Protein AF-A0AAD9JXC6-F1 (afdb_monomer_lite)

Secondary structure (DSSP, 8-state):
--TTSHHHHHHHHHHHHHHHIIIIIHHHHHHHHHHHHHHHS---HHHHHHHHHHHHHHHHHHHHHHHHHHHHHHHTTS-TTSS-HHHHHHHHHHHHHHHHHHHHHHHHHHHHHHHHHTTTTTSS-HHHHHHHHHHHHHHHHHHHHHHHHHHHHHHHHHHHHHHHHHHHHHHHHHHHHHHHHHHHHTTS--

Radius of gyration: 25.52 Å; chains: 1; bounding box: 56×27×86 Å

Structure (mmCIF, N/CA/C/O backbone):
data_AF-A0AAD9JXC6-F1
#
_entry.id   AF-A0AAD9JXC6-F1
#
loop_
_atom_site.group_PDB
_atom_site.id
_atom_site.type_symbol
_atom_site.label_atom_id
_atom_site.label_alt_id
_atom_site.label_comp_id
_atom_site.label_asym_id
_atom_site.label_entity_id
_atom_site.label_seq_id
_atom_site.pdbx_PDB_ins_code
_atom_site.Cartn_x
_atom_site.Cartn_y
_atom_site.Cartn_z
_atom_site.occupancy
_atom_site.B_iso_or_equiv
_atom_site.auth_seq_id
_atom_site.auth_comp_id
_atom_site.auth_asym_id
_atom_site.auth_atom_id
_atom_site.pdbx_PDB_model_num
ATOM 1 N N . MET A 1 1 ? -3.405 8.189 36.485 1.00 40.22 1 MET A N 1
ATOM 2 C CA . MET A 1 1 ? -3.913 7.349 35.375 1.00 40.22 1 MET A CA 1
ATOM 3 C C . MET A 1 1 ? -4.142 8.235 34.138 1.00 40.22 1 MET A C 1
ATOM 5 O O . MET A 1 1 ? -5.274 8.578 33.855 1.00 40.22 1 MET A O 1
ATOM 9 N N . ILE A 1 2 ? -3.079 8.707 33.457 1.00 40.47 2 ILE A N 1
ATOM 10 C CA . ILE A 1 2 ? -3.172 9.628 32.282 1.00 40.47 2 ILE A CA 1
ATOM 11 C C . ILE A 1 2 ? -2.172 9.229 31.158 1.00 40.47 2 ILE A C 1
ATOM 13 O O . ILE A 1 2 ? -2.095 9.855 30.113 1.00 40.47 2 ILE A O 1
ATOM 17 N N . LEU A 1 3 ? -1.430 8.122 31.288 1.00 43.03 3 LEU A N 1
ATOM 18 C CA . LEU A 1 3 ? -0.400 7.734 30.303 1.00 43.03 3 LEU A CA 1
ATOM 19 C C . LEU A 1 3 ? -0.931 7.015 29.043 1.00 43.03 3 LEU A C 1
ATOM 21 O O . LEU A 1 3 ? -0.143 6.603 28.202 1.00 43.03 3 LEU A O 1
ATOM 25 N N . HIS A 1 4 ? -2.249 6.865 28.877 1.00 49.38 4 HIS A N 1
ATOM 26 C CA . HIS A 1 4 ? -2.823 6.038 27.803 1.00 49.38 4 HIS A CA 1
ATOM 27 C C . HIS A 1 4 ? -3.238 6.808 26.530 1.00 49.38 4 HIS A C 1
ATOM 29 O O . HIS A 1 4 ? -3.661 6.180 25.562 1.00 49.38 4 HIS A O 1
ATOM 35 N N . GLY A 1 5 ? -3.125 8.144 26.508 1.00 51.06 5 GLY A N 1
ATOM 36 C CA . GLY A 1 5 ? -3.574 8.978 25.379 1.00 51.06 5 GLY A CA 1
ATOM 37 C C . GLY A 1 5 ? -2.490 9.339 24.355 1.00 51.06 5 GLY A C 1
ATOM 38 O O . GLY A 1 5 ? -2.775 9.451 23.165 1.00 51.06 5 GLY A O 1
ATOM 39 N N . SER A 1 6 ? -1.235 9.483 24.782 1.00 54.84 6 SER A N 1
ATOM 40 C CA . SER A 1 6 ? -0.153 10.020 23.940 1.00 54.84 6 SER A CA 1
ATOM 41 C C . SER A 1 6 ? 0.412 9.009 22.937 1.00 54.84 6 SER A C 1
ATOM 43 O O . SER A 1 6 ? 0.902 9.405 21.883 1.00 54.84 6 SER A O 1
ATOM 45 N N . GLY A 1 7 ? 0.304 7.706 23.218 1.00 58.62 7 GLY A N 1
ATOM 46 C CA . GLY A 1 7 ? 0.796 6.664 22.313 1.00 58.62 7 GLY A CA 1
ATOM 47 C C . GLY A 1 7 ? 0.045 6.633 20.980 1.00 58.62 7 GLY A C 1
ATOM 48 O O . GLY A 1 7 ? 0.671 6.582 19.928 1.00 58.62 7 GLY A O 1
ATOM 49 N N . CYS A 1 8 ? -1.287 6.727 21.007 1.00 63.09 8 CYS A N 1
ATOM 50 C CA . CYS A 1 8 ? -2.125 6.553 19.815 1.00 63.09 8 CYS A CA 1
ATOM 51 C C . CYS A 1 8 ? -1.824 7.601 18.723 1.00 63.09 8 CYS A C 1
ATOM 53 O O . CYS A 1 8 ? -1.670 7.253 17.555 1.00 63.09 8 CYS A O 1
ATOM 55 N N . HIS A 1 9 ? -1.625 8.865 19.115 1.00 70.81 9 HIS A N 1
ATOM 56 C CA . HIS A 1 9 ? -1.310 9.961 18.189 1.00 70.81 9 HIS A CA 1
ATOM 57 C C . HIS A 1 9 ? 0.055 9.823 17.500 1.00 70.81 9 HIS A C 1
ATOM 59 O O . HIS A 1 9 ? 0.219 10.256 16.355 1.00 70.81 9 HIS A O 1
ATOM 65 N N . LEU A 1 10 ? 1.041 9.226 18.177 1.00 77.81 10 LEU A N 1
ATOM 66 C CA . LEU A 1 10 ? 2.374 9.037 17.608 1.00 77.81 10 LEU A CA 1
ATOM 67 C C . LEU A 1 10 ? 2.350 7.960 16.513 1.00 77.81 10 LEU A C 1
ATOM 69 O O . LEU A 1 10 ? 2.887 8.176 15.428 1.00 77.81 10 LEU A O 1
ATOM 73 N N . TRP A 1 11 ? 1.664 6.839 16.760 1.00 74.12 11 TRP A N 1
ATOM 74 C CA . TRP A 1 11 ? 1.539 5.740 15.794 1.00 74.12 11 TRP A CA 1
ATOM 75 C C . TRP A 1 11 ? 0.781 6.150 14.534 1.00 74.12 11 TRP A C 1
ATOM 77 O O . TRP A 1 11 ? 1.219 5.836 13.424 1.00 74.12 11 TRP A O 1
ATOM 87 N N . THR A 1 12 ? -0.309 6.907 14.686 1.00 75.50 12 THR A N 1
ATOM 88 C CA . THR A 1 12 ? -1.035 7.446 13.532 1.00 75.50 12 THR A CA 1
ATOM 89 C C . THR A 1 12 ? -0.147 8.388 12.727 1.00 75.50 12 THR A C 1
ATOM 91 O O . THR A 1 12 ? -0.080 8.259 11.510 1.00 75.50 12 THR A O 1
ATOM 94 N N . SER A 1 13 ? 0.595 9.280 13.390 1.00 79.62 13 SER A N 1
ATOM 95 C CA . SER A 1 13 ? 1.479 10.238 12.710 1.00 79.62 13 SER A CA 1
ATOM 96 C C . SER A 1 13 ? 2.574 9.539 11.901 1.00 79.62 13 SER A C 1
ATOM 98 O O . SER A 1 13 ? 2.807 9.898 10.749 1.00 79.62 13 SER A O 1
ATOM 100 N N . ILE A 1 14 ? 3.200 8.501 12.464 1.00 82.00 14 ILE A N 1
ATOM 101 C CA . ILE A 1 14 ? 4.224 7.712 11.766 1.00 82.00 14 ILE A CA 1
ATOM 102 C C . ILE A 1 14 ? 3.625 7.022 10.533 1.00 82.00 14 ILE A C 1
ATOM 104 O O . ILE A 1 14 ? 4.180 7.139 9.442 1.00 82.00 14 ILE A O 1
ATOM 108 N N . SER A 1 15 ? 2.472 6.360 10.674 1.00 81.50 15 SER A N 1
ATOM 109 C CA . SER A 1 15 ? 1.798 5.691 9.550 1.00 81.50 15 SER A CA 1
ATOM 110 C C . SER A 1 15 ? 1.433 6.667 8.422 1.00 81.50 15 SER A C 1
ATOM 112 O O . SER A 1 15 ? 1.649 6.368 7.245 1.00 81.50 15 SER A O 1
ATOM 114 N N . TRP A 1 16 ? 0.968 7.873 8.768 1.00 80.25 16 TRP A N 1
ATOM 115 C CA . TRP A 1 16 ? 0.684 8.935 7.800 1.00 80.25 16 TRP A CA 1
ATOM 116 C C . TRP A 1 16 ? 1.931 9.380 7.036 1.00 80.25 16 TRP A C 1
ATOM 118 O O . TRP A 1 16 ? 1.876 9.509 5.815 1.00 80.25 16 TRP A O 1
ATOM 128 N N . ILE A 1 17 ? 3.065 9.562 7.719 1.00 83.44 17 ILE A N 1
ATOM 129 C CA . ILE A 1 17 ? 4.330 9.948 7.073 1.00 83.44 17 ILE A CA 1
ATOM 130 C C . ILE A 1 17 ? 4.759 8.890 6.048 1.00 83.44 17 ILE A C 1
ATOM 132 O O . ILE A 1 17 ? 5.068 9.233 4.905 1.00 83.44 17 ILE A O 1
ATOM 136 N N . PHE A 1 18 ? 4.717 7.605 6.416 1.00 82.44 18 PHE A N 1
ATOM 137 C CA . PHE A 1 18 ? 5.035 6.512 5.491 1.00 82.44 18 PHE A CA 1
ATOM 138 C C . PHE A 1 18 ? 4.063 6.450 4.309 1.00 82.44 18 PHE A C 1
ATOM 140 O O . PHE A 1 18 ? 4.491 6.234 3.172 1.00 82.44 18 PHE A O 1
ATOM 147 N N . SER A 1 19 ? 2.770 6.681 4.545 1.00 80.56 19 SER A N 1
ATOM 148 C CA . SER A 1 19 ? 1.769 6.713 3.477 1.00 80.56 19 SER A CA 1
ATOM 149 C C . SER A 1 19 ? 1.984 7.880 2.511 1.00 80.56 19 SER A C 1
ATOM 151 O O . SER A 1 19 ? 1.841 7.692 1.305 1.00 80.56 19 SER A O 1
ATOM 153 N N . VAL A 1 20 ? 2.343 9.069 3.007 1.00 82.50 20 VAL A N 1
ATOM 154 C CA . VAL A 1 20 ? 2.652 10.238 2.165 1.00 82.50 20 VAL A CA 1
ATOM 155 C C . VAL A 1 20 ? 3.893 9.967 1.322 1.00 82.50 20 VAL A C 1
ATOM 157 O O . VAL A 1 20 ? 3.873 10.193 0.111 1.00 82.50 20 VAL A O 1
ATOM 160 N N . PHE A 1 21 ? 4.953 9.439 1.934 1.00 82.94 21 PHE A N 1
ATOM 161 C CA . PHE A 1 21 ? 6.209 9.164 1.240 1.00 82.94 21 PHE A CA 1
ATOM 162 C C . PHE A 1 21 ? 6.029 8.137 0.109 1.00 82.94 21 PHE A C 1
ATOM 164 O O . PHE A 1 21 ? 6.444 8.386 -1.024 1.00 82.94 21 PHE A O 1
ATOM 171 N N . ASN A 1 22 ? 5.332 7.030 0.389 1.00 80.75 22 ASN A N 1
ATOM 172 C CA . ASN A 1 22 ? 4.999 6.008 -0.609 1.00 80.75 22 ASN A CA 1
ATOM 173 C C . ASN A 1 22 ? 4.013 6.498 -1.675 1.00 80.75 22 ASN A C 1
ATOM 175 O O . ASN A 1 22 ? 4.122 6.118 -2.837 1.00 80.75 22 ASN A O 1
ATOM 179 N N . GLY A 1 23 ? 3.035 7.316 -1.286 1.00 79.88 23 GLY A N 1
ATOM 180 C CA . GLY A 1 23 ? 1.956 7.759 -2.168 1.00 79.88 23 GLY A CA 1
ATOM 181 C C . GLY A 1 23 ? 2.342 8.882 -3.128 1.00 79.88 23 GLY A C 1
ATOM 182 O O . GLY A 1 23 ? 1.640 9.096 -4.113 1.00 79.88 23 GLY A O 1
ATOM 183 N N . THR A 1 24 ? 3.439 9.602 -2.863 1.00 82.69 24 THR A N 1
ATOM 184 C CA . THR A 1 24 ? 3.792 10.816 -3.618 1.00 82.69 24 THR A CA 1
ATOM 185 C C . THR A 1 24 ? 5.234 10.820 -4.112 1.00 82.69 24 THR A C 1
ATOM 187 O O . THR A 1 24 ? 5.466 10.876 -5.316 1.00 82.69 24 THR A O 1
ATOM 190 N N . LEU A 1 25 ? 6.220 10.716 -3.221 1.00 85.00 25 LEU A N 1
ATOM 191 C CA . LEU A 1 25 ? 7.609 11.017 -3.564 1.00 85.00 25 LEU A CA 1
ATOM 192 C C . LEU A 1 25 ? 8.200 9.983 -4.530 1.00 85.00 25 LEU A C 1
ATOM 194 O O . LEU A 1 25 ? 8.736 10.346 -5.575 1.00 85.00 25 LEU A O 1
ATOM 198 N N . ILE A 1 26 ? 8.021 8.697 -4.226 1.00 84.56 26 ILE A N 1
ATOM 199 C CA . ILE A 1 26 ? 8.443 7.581 -5.085 1.00 84.56 26 ILE A CA 1
ATOM 200 C C . ILE A 1 26 ? 7.706 7.572 -6.434 1.00 84.56 26 ILE A C 1
ATOM 202 O O . ILE A 1 26 ? 8.383 7.516 -7.463 1.00 84.56 26 ILE A O 1
ATOM 206 N N . PRO A 1 27 ? 6.361 7.652 -6.490 1.00 84.19 27 PRO A N 1
ATOM 207 C CA . PRO A 1 27 ? 5.648 7.589 -7.761 1.00 84.19 27 PRO A CA 1
ATOM 208 C C . PRO A 1 27 ? 5.899 8.807 -8.656 1.00 84.19 27 PRO A C 1
ATOM 210 O O . PRO A 1 27 ? 5.957 8.642 -9.876 1.00 84.19 27 PRO A O 1
ATOM 213 N N . ILE A 1 28 ? 6.109 10.002 -8.088 1.00 86.19 28 ILE A N 1
ATOM 214 C CA . ILE A 1 28 ? 6.527 11.184 -8.859 1.00 86.19 28 ILE A CA 1
ATOM 215 C C . ILE A 1 28 ? 7.917 10.953 -9.449 1.00 86.19 28 ILE A C 1
ATOM 217 O O . ILE A 1 28 ? 8.114 11.185 -10.642 1.00 86.19 28 ILE A O 1
ATOM 221 N N . LEU A 1 29 ? 8.864 10.442 -8.653 1.00 86.06 29 LEU A N 1
ATOM 222 C CA . LEU A 1 29 ? 10.210 10.136 -9.137 1.00 86.06 29 LEU A CA 1
ATOM 223 C C . LEU A 1 29 ? 10.155 9.111 -10.280 1.00 86.06 29 LEU A C 1
ATOM 225 O O . LEU A 1 29 ? 10.707 9.349 -11.351 1.00 86.06 29 LEU A O 1
ATOM 229 N N . ALA A 1 30 ? 9.422 8.013 -10.084 1.00 83.81 30 ALA A N 1
ATOM 230 C CA . ALA A 1 30 ? 9.214 6.968 -11.084 1.00 83.81 30 ALA A CA 1
ATOM 231 C C . ALA A 1 30 ? 8.578 7.511 -12.377 1.00 83.81 30 ALA A C 1
ATOM 233 O O . ALA A 1 30 ? 8.993 7.136 -13.475 1.00 83.81 30 ALA A O 1
ATOM 234 N N . MET A 1 31 ? 7.618 8.432 -12.260 1.00 85.12 31 MET A N 1
ATOM 235 C CA . MET A 1 31 ? 6.953 9.061 -13.402 1.00 85.12 31 MET A CA 1
ATOM 236 C C . MET A 1 31 ? 7.897 9.992 -14.173 1.00 85.12 31 MET A C 1
ATOM 238 O O . MET A 1 31 ? 7.986 9.886 -15.396 1.00 85.12 31 MET A O 1
ATOM 242 N N . VAL A 1 32 ? 8.635 10.867 -13.481 1.00 85.19 32 VAL A N 1
ATOM 243 C CA . VAL A 1 32 ? 9.613 11.777 -14.106 1.00 85.19 32 VAL A CA 1
ATOM 244 C C . VAL A 1 32 ? 10.695 10.981 -14.828 1.00 85.19 32 VAL A C 1
ATOM 246 O O . VAL A 1 32 ? 11.040 11.294 -15.966 1.00 85.19 32 VAL A O 1
ATOM 249 N N . LEU A 1 33 ? 11.184 9.908 -14.209 1.00 80.50 33 LEU A N 1
ATOM 250 C CA . LEU A 1 33 ? 12.180 9.030 -14.816 1.00 80.50 33 LEU A CA 1
ATOM 251 C C . LEU A 1 33 ? 11.645 8.337 -16.069 1.00 80.50 33 LEU A C 1
ATOM 253 O O . LEU A 1 33 ? 12.364 8.279 -17.067 1.00 80.50 33 LEU A O 1
ATOM 257 N N . GLY A 1 34 ? 10.392 7.876 -16.034 1.00 76.06 34 GLY A N 1
ATOM 258 C CA . GLY A 1 34 ? 9.710 7.296 -17.189 1.00 76.06 34 GLY A CA 1
ATOM 259 C C . GLY A 1 34 ? 9.537 8.283 -18.348 1.00 76.06 34 GLY A C 1
ATOM 260 O O . GLY A 1 34 ? 9.730 7.894 -19.496 1.00 76.06 34 GLY A O 1
ATOM 261 N N . VAL A 1 35 ? 9.228 9.555 -18.062 1.00 81.38 35 VAL A N 1
ATOM 262 C CA . VAL A 1 35 ? 9.088 10.614 -19.081 1.00 81.38 35 VAL A CA 1
ATOM 263 C C . VAL A 1 35 ? 10.446 10.989 -19.675 1.00 81.38 35 VAL A C 1
ATOM 265 O O . VAL A 1 35 ? 10.617 10.940 -20.888 1.00 81.38 35 VAL A O 1
ATOM 268 N N . VAL A 1 36 ? 11.422 11.341 -18.832 1.00 82.75 36 VAL A N 1
ATOM 269 C CA . VAL A 1 36 ? 12.725 11.877 -19.270 1.00 82.75 36 VAL A CA 1
ATOM 270 C C . VAL A 1 36 ? 13.502 10.863 -20.111 1.00 82.75 36 VAL A C 1
ATOM 272 O O . VAL A 1 36 ? 14.157 11.227 -21.090 1.00 82.75 36 VAL A O 1
ATOM 275 N N . HIS A 1 37 ? 13.418 9.579 -19.757 1.00 73.69 37 HIS A N 1
ATOM 276 C CA . HIS A 1 37 ? 14.135 8.534 -20.483 1.00 73.69 37 HIS A CA 1
ATOM 277 C C . HIS A 1 37 ? 13.392 8.033 -21.722 1.00 73.69 37 HIS A C 1
ATOM 279 O O . HIS A 1 37 ? 14.015 7.350 -22.526 1.00 73.69 37 HIS A O 1
ATOM 285 N N . ARG A 1 38 ? 12.115 8.394 -21.925 1.00 71.12 38 ARG A N 1
ATOM 286 C CA . ARG A 1 38 ? 11.322 7.932 -23.076 1.00 71.12 38 ARG A CA 1
ATOM 287 C C . ARG A 1 38 ? 11.940 8.334 -24.415 1.00 71.12 38 ARG A C 1
ATOM 289 O O . ARG A 1 38 ? 12.016 7.503 -25.314 1.00 71.12 38 ARG A O 1
ATOM 296 N N . ASP A 1 39 ? 12.382 9.584 -24.521 1.00 73.25 39 ASP A N 1
ATOM 297 C CA . ASP A 1 39 ? 12.851 10.159 -25.788 1.00 73.25 39 ASP A CA 1
ATOM 298 C C . ASP A 1 39 ? 14.370 10.027 -25.961 1.00 73.25 39 ASP A C 1
ATOM 300 O O . ASP A 1 39 ? 14.872 9.896 -27.075 1.00 73.25 39 ASP A O 1
ATOM 304 N N . SER A 1 40 ? 15.113 10.021 -24.850 1.00 71.06 40 SER A N 1
ATOM 305 C CA . SER A 1 40 ? 16.583 9.992 -24.862 1.00 71.06 40 SER A CA 1
ATOM 306 C C . SER A 1 40 ? 17.153 8.588 -25.076 1.00 71.06 40 SER A C 1
ATOM 308 O O . SER A 1 40 ? 18.317 8.433 -25.443 1.00 71.06 40 SER A O 1
ATOM 310 N N . CYS A 1 41 ? 16.361 7.553 -24.793 1.00 71.31 41 CYS A N 1
ATOM 311 C CA . CYS A 1 41 ? 16.796 6.167 -24.841 1.00 71.31 41 CYS A CA 1
ATOM 312 C C . CYS A 1 41 ? 15.555 5.293 -25.041 1.00 71.31 41 CYS A C 1
ATOM 314 O O . CYS A 1 41 ? 14.835 5.077 -24.068 1.00 71.31 41 CYS A O 1
ATOM 316 N N . PRO A 1 42 ? 15.255 4.835 -26.273 1.00 64.94 42 PRO A N 1
ATOM 317 C CA . PRO A 1 42 ? 14.038 4.085 -26.567 1.00 64.94 42 PRO A CA 1
ATOM 318 C C . PRO A 1 42 ? 14.100 2.736 -25.854 1.00 64.94 42 PRO A C 1
ATOM 320 O O . PRO A 1 42 ? 14.606 1.739 -26.363 1.00 64.94 42 PRO A O 1
ATOM 323 N N . LEU A 1 43 ? 13.649 2.758 -24.609 1.00 63.47 43 LEU A N 1
ATOM 324 C CA . LEU A 1 43 ? 13.620 1.623 -23.724 1.00 63.47 43 LEU A CA 1
ATOM 325 C C . LEU A 1 43 ? 12.428 0.746 -24.078 1.00 63.47 43 LEU A C 1
ATOM 327 O O . LEU A 1 43 ? 11.497 1.157 -24.776 1.00 63.47 43 LEU A O 1
ATOM 331 N N . GLU A 1 44 ? 12.425 -0.461 -23.534 1.00 72.06 44 GLU A N 1
ATOM 332 C CA . GLU A 1 44 ? 11.315 -1.364 -23.746 1.00 72.06 44 GLU A CA 1
ATOM 333 C C . GLU A 1 44 ? 10.019 -0.766 -23.169 1.00 72.06 44 GLU A C 1
ATOM 335 O O . GLU A 1 44 ? 9.937 -0.510 -21.960 1.00 72.06 44 GLU A O 1
ATOM 340 N N . PRO A 1 45 ? 8.980 -0.546 -23.999 1.00 79.19 45 PRO A N 1
ATOM 341 C CA . PRO A 1 45 ? 7.794 0.224 -23.617 1.00 79.19 45 PRO A CA 1
ATOM 342 C C . PRO A 1 45 ? 7.034 -0.385 -22.432 1.00 79.19 45 PRO A C 1
ATOM 344 O O . PRO A 1 45 ? 6.275 0.306 -21.755 1.00 79.19 45 PRO A O 1
ATOM 347 N N . ARG A 1 46 ? 7.265 -1.672 -22.146 1.00 81.88 46 ARG A N 1
ATOM 348 C CA . ARG A 1 46 ? 6.675 -2.403 -21.020 1.00 81.88 46 ARG A CA 1
ATOM 349 C C . ARG A 1 46 ? 7.142 -1.877 -19.663 1.00 81.88 46 ARG A C 1
ATOM 351 O O . ARG A 1 46 ? 6.321 -1.766 -18.758 1.00 81.88 46 ARG A O 1
ATOM 358 N N . ILE A 1 47 ? 8.421 -1.518 -19.519 1.00 80.94 47 ILE A N 1
ATOM 359 C CA . ILE A 1 47 ? 8.956 -1.027 -18.237 1.00 80.94 47 ILE A CA 1
ATOM 360 C C . ILE A 1 47 ? 8.421 0.379 -17.958 1.00 80.94 47 ILE A C 1
ATOM 362 O O . ILE A 1 47 ? 7.962 0.669 -16.855 1.00 80.94 47 ILE A O 1
ATOM 366 N N . THR A 1 48 ? 8.391 1.233 -18.980 1.00 83.38 48 THR A N 1
ATOM 367 C CA . THR A 1 48 ? 7.795 2.567 -18.874 1.00 83.38 48 THR A CA 1
ATOM 368 C C . THR A 1 48 ? 6.305 2.483 -18.532 1.00 83.38 48 THR A C 1
ATOM 370 O O . THR A 1 48 ? 5.853 3.173 -17.619 1.00 83.38 48 THR A O 1
ATOM 373 N N . LEU A 1 49 ? 5.545 1.595 -19.187 1.00 86.62 49 LEU A N 1
ATOM 374 C CA . LEU A 1 49 ? 4.132 1.357 -18.866 1.00 86.62 49 LEU A CA 1
ATOM 375 C C . LEU A 1 49 ? 3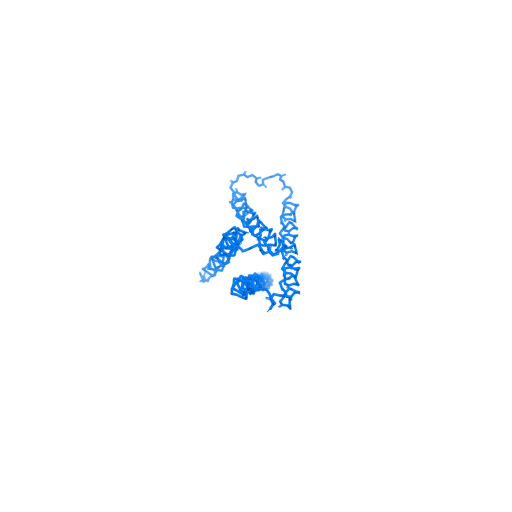.949 0.893 -17.414 1.00 86.62 49 LEU A C 1
ATOM 377 O O . LEU A 1 49 ? 3.057 1.382 -16.721 1.00 86.62 49 LEU A O 1
ATOM 381 N N . TYR A 1 50 ? 4.812 -0.010 -16.943 1.00 86.56 50 TYR A N 1
ATOM 382 C CA . TYR A 1 50 ? 4.798 -0.466 -15.559 1.00 86.56 50 TYR A CA 1
ATOM 383 C C . TYR A 1 50 ? 4.976 0.693 -14.573 1.00 86.56 50 TYR A C 1
ATOM 385 O O . TYR A 1 50 ? 4.183 0.815 -13.638 1.00 86.56 50 TYR A O 1
ATOM 393 N N . LEU A 1 51 ? 5.962 1.569 -14.789 1.00 84.44 51 LEU A N 1
ATOM 394 C CA . LEU A 1 51 ? 6.204 2.724 -13.918 1.00 84.44 51 LEU A CA 1
ATOM 395 C C . LEU A 1 51 ? 4.994 3.668 -13.884 1.00 84.44 51 LEU A C 1
ATOM 397 O O . LEU A 1 51 ? 4.569 4.057 -12.800 1.00 84.44 51 LEU A O 1
ATOM 401 N N . TYR A 1 52 ? 4.378 3.962 -15.035 1.00 87.06 52 TYR A N 1
ATOM 402 C CA . TYR A 1 52 ? 3.175 4.801 -15.091 1.00 87.06 52 TYR A CA 1
ATOM 403 C C . TYR A 1 52 ? 2.001 4.211 -14.311 1.00 87.06 52 TYR A C 1
ATOM 405 O O . TYR A 1 52 ? 1.433 4.890 -13.457 1.00 87.06 52 TYR A O 1
ATOM 413 N N . VAL A 1 53 ? 1.646 2.952 -14.580 1.00 89.25 53 VAL A N 1
ATOM 414 C CA . VAL A 1 53 ? 0.497 2.306 -13.928 1.00 89.25 53 VAL A CA 1
ATOM 415 C C . 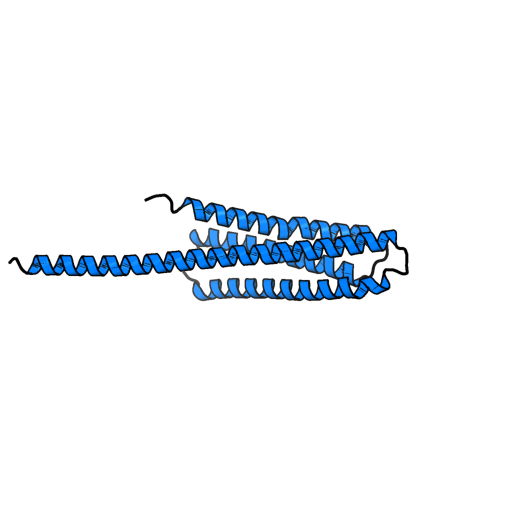VAL A 1 53 ? 0.737 2.172 -12.425 1.00 89.25 53 VAL A C 1
ATOM 417 O O . VAL A 1 53 ? -0.158 2.474 -11.638 1.00 89.25 53 VAL A O 1
ATOM 420 N N . THR A 1 54 ? 1.956 1.802 -12.015 1.00 86.19 54 THR A N 1
ATOM 421 C CA . THR A 1 54 ? 2.328 1.730 -10.593 1.00 86.19 54 THR A CA 1
ATOM 422 C C . THR A 1 54 ? 2.153 3.087 -9.921 1.00 86.19 54 THR A C 1
ATOM 424 O O . THR A 1 54 ? 1.530 3.170 -8.861 1.00 86.19 54 THR A O 1
ATOM 427 N N . SER A 1 55 ? 2.645 4.161 -10.548 1.00 86.88 55 SER A N 1
ATOM 428 C CA . SER A 1 55 ? 2.520 5.514 -10.010 1.00 86.88 55 SER A CA 1
ATOM 429 C C . SER A 1 55 ? 1.064 5.956 -9.895 1.00 86.88 55 SER A C 1
ATOM 431 O O . SER A 1 55 ? 0.665 6.469 -8.849 1.00 86.88 55 SER A O 1
ATOM 433 N N . SER A 1 56 ? 0.246 5.710 -10.920 1.00 89.31 56 SER A N 1
ATOM 434 C CA . SER A 1 56 ? -1.182 6.039 -10.893 1.00 89.31 56 SER A CA 1
ATOM 435 C C . SER A 1 56 ? -1.936 5.277 -9.804 1.00 89.31 56 SER A C 1
ATOM 437 O O . SER A 1 56 ? -2.743 5.878 -9.096 1.00 89.31 56 SER A O 1
ATOM 439 N N . LEU A 1 57 ? -1.653 3.983 -9.625 1.00 88.50 57 LEU A N 1
ATOM 440 C CA . LEU A 1 57 ? -2.262 3.176 -8.565 1.00 88.50 57 LEU A CA 1
ATOM 441 C C . LEU A 1 57 ? -1.869 3.684 -7.172 1.00 88.50 57 LEU A C 1
ATOM 443 O O . LEU A 1 57 ? -2.741 3.825 -6.315 1.00 88.50 57 LEU A O 1
ATOM 447 N N . CYS A 1 58 ? -0.592 4.014 -6.953 1.00 86.19 58 CYS A N 1
ATOM 448 C CA . CYS A 1 58 ? -0.116 4.533 -5.666 1.00 86.19 58 CYS A CA 1
ATOM 449 C C . CYS A 1 58 ? -0.751 5.889 -5.324 1.00 86.19 58 CYS A C 1
ATOM 451 O O . CYS A 1 58 ? -1.229 6.078 -4.204 1.00 86.19 58 CYS A O 1
ATOM 453 N N . ILE A 1 59 ? -0.820 6.808 -6.294 1.00 88.06 59 ILE A N 1
ATOM 454 C CA . ILE A 1 59 ? -1.455 8.123 -6.117 1.00 88.06 59 ILE A CA 1
ATOM 455 C C . ILE A 1 59 ? -2.961 7.964 -5.873 1.00 88.06 59 ILE A C 1
ATOM 457 O O . ILE A 1 59 ? -3.511 8.601 -4.976 1.00 88.06 59 ILE A O 1
ATOM 461 N N . GLY A 1 60 ? -3.632 7.089 -6.628 1.00 87.56 60 GLY A N 1
ATOM 462 C CA . GLY A 1 60 ? -5.055 6.802 -6.444 1.00 87.56 60 GLY A CA 1
ATOM 463 C C . GLY A 1 60 ? -5.360 6.253 -5.050 1.00 87.56 60 GLY A C 1
ATOM 464 O O . GLY A 1 60 ? -6.279 6.735 -4.388 1.00 87.56 60 GLY A O 1
ATOM 465 N N . CYS A 1 61 ? -4.540 5.316 -4.565 1.00 85.38 61 CYS A N 1
ATOM 466 C CA . CYS A 1 61 ? -4.652 4.796 -3.202 1.00 85.38 61 CYS A CA 1
ATOM 467 C C . CYS A 1 61 ? -4.428 5.893 -2.160 1.00 85.38 61 CYS A C 1
ATOM 469 O O . CYS A 1 61 ? -5.180 5.980 -1.197 1.00 85.38 61 CYS A O 1
ATOM 471 N N . PHE A 1 62 ? -3.445 6.770 -2.367 1.00 85.94 62 PHE A N 1
ATOM 472 C CA . PHE A 1 62 ? -3.184 7.886 -1.460 1.00 85.94 62 PHE A CA 1
ATOM 473 C C . PHE A 1 62 ? -4.369 8.860 -1.369 1.00 85.94 62 PHE A C 1
ATOM 475 O O . PHE A 1 62 ? -4.801 9.211 -0.269 1.00 85.94 62 PHE A O 1
ATOM 482 N N . ILE A 1 63 ? -4.944 9.246 -2.512 1.00 87.12 63 ILE A N 1
ATOM 483 C CA . ILE A 1 63 ? -6.135 10.106 -2.564 1.00 87.12 63 ILE A CA 1
ATOM 484 C C . ILE A 1 63 ? -7.319 9.418 -1.878 1.00 87.12 63 ILE A C 1
ATOM 486 O O . ILE A 1 63 ? -8.037 10.060 -1.107 1.00 87.12 63 ILE A O 1
ATOM 490 N N . TYR A 1 64 ? -7.516 8.120 -2.115 1.00 87.00 64 TYR A N 1
ATOM 491 C CA . TYR A 1 64 ? -8.564 7.343 -1.455 1.00 87.00 64 TYR A CA 1
ATOM 492 C C . TYR A 1 64 ? -8.375 7.295 0.069 1.00 87.00 64 TYR A C 1
ATOM 494 O O . TYR A 1 64 ? -9.330 7.543 0.807 1.00 87.00 64 TYR A O 1
ATOM 502 N N . SER A 1 65 ? -7.156 7.061 0.557 1.00 82.88 65 SER A N 1
ATOM 503 C CA . SER A 1 65 ? -6.843 7.050 1.992 1.00 82.88 65 SER A CA 1
ATOM 504 C C . SER A 1 65 ? -7.094 8.408 2.652 1.00 82.88 65 SER A C 1
ATOM 506 O O . SER A 1 65 ? -7.690 8.468 3.725 1.00 82.88 65 SER A O 1
ATOM 508 N N . ILE A 1 66 ? -6.725 9.516 1.998 1.00 82.81 66 ILE A N 1
ATOM 509 C CA . ILE A 1 66 ? -7.046 10.862 2.502 1.00 82.81 66 ILE A CA 1
ATOM 510 C C . ILE A 1 66 ? -8.555 11.089 2.511 1.00 82.81 66 ILE A C 1
ATOM 512 O O . ILE A 1 66 ? -9.107 11.539 3.512 1.00 82.81 66 ILE A O 1
ATOM 516 N N . THR A 1 67 ? -9.230 10.772 1.408 1.00 82.94 67 THR A N 1
ATOM 517 C CA . THR A 1 67 ? -10.667 11.027 1.258 1.00 82.94 67 THR A CA 1
ATOM 518 C C . THR A 1 67 ? -11.463 10.230 2.284 1.00 82.94 67 THR A C 1
ATOM 520 O O . THR A 1 67 ? -12.316 10.791 2.964 1.00 82.94 67 THR A O 1
ATOM 523 N N . SER A 1 68 ? -11.143 8.947 2.462 1.00 80.38 68 SER A N 1
ATOM 524 C CA . SER A 1 68 ? -11.778 8.085 3.462 1.00 80.38 68 SER A CA 1
ATOM 525 C C . SER A 1 68 ? -11.508 8.567 4.889 1.00 80.38 68 SER A C 1
ATOM 527 O O . SER A 1 68 ? -12.455 8.657 5.672 1.00 80.38 68 SER A O 1
ATOM 529 N N . ALA A 1 69 ? -10.278 8.977 5.217 1.00 77.31 69 ALA A N 1
ATOM 530 C CA . ALA A 1 69 ? -9.956 9.551 6.523 1.00 77.31 69 ALA A CA 1
ATOM 531 C C . ALA A 1 69 ? -10.712 10.865 6.790 1.00 77.31 69 ALA A C 1
ATOM 533 O O . ALA A 1 69 ? -11.320 11.024 7.848 1.00 77.31 69 ALA A O 1
ATOM 534 N N . CYS A 1 70 ? -10.744 11.785 5.821 1.00 77.81 70 CYS A N 1
ATOM 535 C CA . CYS A 1 70 ? -11.487 13.041 5.933 1.00 77.81 70 CYS A CA 1
ATOM 536 C C . CYS A 1 70 ? -13.001 12.810 6.038 1.00 77.81 70 CYS A C 1
ATOM 538 O O . CYS A 1 70 ? -13.680 13.513 6.790 1.00 77.81 70 CYS A O 1
ATOM 540 N N . CYS A 1 71 ? -13.540 11.833 5.305 1.00 73.12 71 CYS A N 1
ATOM 541 C CA . CYS A 1 71 ? -14.944 11.447 5.394 1.00 73.12 71 CYS A CA 1
ATOM 542 C C . CYS A 1 71 ? -15.278 10.892 6.782 1.00 73.12 71 CYS A C 1
ATOM 544 O O . CYS A 1 71 ? -16.256 11.341 7.374 1.00 73.12 71 CYS A O 1
ATOM 546 N N . LEU A 1 72 ? -14.460 9.981 7.320 1.00 68.06 72 LEU A N 1
ATOM 547 C CA . LEU A 1 72 ? -14.640 9.412 8.660 1.00 68.06 72 LEU A CA 1
ATOM 548 C C . LEU A 1 72 ? -14.562 10.488 9.750 1.00 68.06 72 LEU A C 1
ATOM 550 O O . LEU A 1 72 ? -15.414 10.524 10.630 1.00 68.06 72 LEU A O 1
ATOM 554 N N . GLN A 1 73 ? -13.620 11.426 9.639 1.00 68.50 73 GLN A N 1
ATOM 555 C CA . GLN A 1 73 ? -13.463 12.511 10.609 1.00 68.50 73 GLN A CA 1
ATOM 556 C C . GLN A 1 73 ? -14.606 13.542 10.551 1.00 68.50 73 GLN A C 1
ATOM 558 O O . GLN A 1 73 ? -14.961 14.136 11.565 1.00 68.50 73 GLN A O 1
ATOM 563 N N . ARG A 1 74 ? -15.219 13.759 9.376 1.00 59.03 74 ARG A N 1
ATOM 564 C CA . ARG A 1 74 ? -16.424 14.603 9.236 1.00 59.03 74 ARG A CA 1
ATOM 565 C C . ARG A 1 74 ? -17.719 13.884 9.627 1.00 59.03 74 ARG A C 1
ATOM 567 O O . ARG A 1 74 ? -18.700 14.555 9.950 1.00 59.03 74 ARG A O 1
ATOM 574 N N . LEU A 1 75 ? -17.742 12.552 9.596 1.00 51.59 75 LEU A N 1
ATOM 575 C CA . LEU A 1 75 ? -18.896 11.736 9.988 1.00 51.59 75 LEU A CA 1
ATOM 576 C C . LEU A 1 75 ? -19.193 11.815 11.492 1.00 51.59 75 LEU A C 1
ATOM 578 O O . LEU A 1 75 ? -20.363 11.704 11.851 1.00 51.59 75 LEU A O 1
ATOM 582 N N . ASP A 1 76 ? -18.198 12.128 12.327 1.00 50.25 76 ASP A N 1
ATOM 583 C CA . ASP A 1 76 ? -18.403 12.450 13.748 1.00 50.25 76 ASP A CA 1
ATOM 584 C C . ASP A 1 76 ? -19.192 13.760 13.967 1.00 50.25 76 ASP A C 1
ATOM 586 O O . ASP A 1 76 ? -19.701 13.986 15.063 1.00 50.25 76 ASP A O 1
ATOM 590 N N . CYS A 1 77 ? -19.347 14.618 12.945 1.00 42.25 77 CYS A N 1
ATOM 591 C CA . CYS A 1 77 ? -19.924 15.953 13.128 1.00 42.25 77 CYS A CA 1
ATOM 592 C C . CYS A 1 77 ? -21.393 16.143 12.704 1.00 42.25 77 CYS A C 1
ATOM 594 O O . CYS A 1 77 ? -22.044 16.952 13.356 1.00 42.25 77 CYS A O 1
ATOM 596 N N . VAL A 1 78 ? -21.965 15.508 11.658 1.00 41.53 78 VAL A N 1
ATOM 597 C CA . VAL A 1 78 ? -23.339 15.913 11.213 1.00 41.53 78 VAL A CA 1
ATOM 598 C C . VAL A 1 78 ? -24.257 14.835 10.588 1.00 41.53 78 VAL A C 1
ATOM 600 O O . VAL A 1 78 ? -25.471 14.969 10.700 1.00 41.53 78 VAL A O 1
ATOM 603 N N . CYS A 1 79 ? -23.780 13.748 9.965 1.00 38.94 79 CYS A N 1
ATOM 604 C CA . CYS A 1 79 ? -24.660 12.896 9.119 1.00 38.94 79 CYS A CA 1
ATOM 605 C C . CYS A 1 79 ? -24.844 11.432 9.569 1.00 38.94 79 CYS A C 1
ATOM 607 O O . CYS A 1 79 ? -25.333 10.598 8.805 1.00 38.94 79 CYS A O 1
ATOM 609 N N . PHE A 1 80 ? -24.473 11.094 10.802 1.00 44.75 80 PHE A N 1
ATOM 610 C CA . PHE A 1 80 ? -24.378 9.705 11.266 1.00 44.75 80 PHE A CA 1
ATOM 611 C C . PHE A 1 80 ? -25.712 9.012 11.606 1.00 44.75 80 PHE A C 1
ATOM 613 O O . PHE A 1 80 ? -25.743 7.828 11.924 1.00 44.75 80 PHE A O 1
ATOM 620 N N . THR A 1 81 ? -26.841 9.711 11.545 1.00 45.38 81 THR A N 1
ATOM 621 C CA . THR A 1 81 ? -28.089 9.239 12.163 1.00 45.38 81 THR A CA 1
ATOM 622 C C . THR A 1 81 ? -28.965 8.320 11.309 1.00 45.38 81 THR A C 1
ATOM 624 O O . THR A 1 81 ? -30.012 7.902 11.799 1.00 45.38 81 THR A O 1
ATOM 627 N N . ARG A 1 82 ? -28.611 7.966 10.059 1.00 45.44 82 ARG A N 1
ATOM 628 C CA . ARG A 1 82 ? -29.570 7.200 9.223 1.00 45.44 82 ARG A CA 1
ATOM 629 C C . ARG A 1 82 ? -29.055 6.151 8.244 1.00 45.44 82 ARG A C 1
ATOM 631 O O . ARG A 1 82 ? -29.882 5.437 7.683 1.00 45.44 82 ARG A O 1
ATOM 638 N N . CYS A 1 83 ? -27.748 6.003 8.038 1.00 46.81 83 CYS A N 1
ATOM 639 C CA . CYS A 1 83 ? -27.230 4.975 7.131 1.00 46.81 83 CYS A CA 1
ATOM 640 C C . CYS A 1 83 ? -26.637 3.808 7.928 1.00 46.81 83 CYS A C 1
ATOM 642 O O . CYS A 1 83 ? -25.882 4.021 8.869 1.00 46.81 83 CYS A O 1
ATOM 644 N N . ASN A 1 84 ? -27.009 2.582 7.558 1.00 60.94 84 ASN A N 1
ATOM 645 C CA . ASN A 1 84 ? -26.636 1.320 8.202 1.00 60.94 84 ASN A CA 1
ATOM 646 C C . ASN A 1 84 ? -25.100 1.217 8.380 1.00 60.94 84 ASN A C 1
ATOM 648 O O . ASN A 1 84 ? -24.402 0.819 7.443 1.00 60.94 84 ASN A O 1
ATOM 652 N N . GLN A 1 85 ? -24.590 1.616 9.558 1.00 64.19 85 GLN A N 1
ATOM 653 C CA . GLN A 1 85 ? -23.161 1.835 9.867 1.00 64.19 85 GLN A CA 1
ATOM 654 C C . GLN A 1 85 ? -22.267 0.686 9.402 1.00 64.19 85 GLN A C 1
ATOM 656 O O . GLN A 1 85 ? -21.182 0.903 8.863 1.00 64.19 85 GLN A O 1
ATOM 661 N N . ASN A 1 86 ? -22.757 -0.540 9.559 1.00 71.88 86 ASN A N 1
ATOM 662 C CA . ASN A 1 86 ? -21.994 -1.737 9.256 1.00 71.88 86 ASN A CA 1
ATOM 663 C C . ASN A 1 86 ? -21.697 -1.838 7.751 1.00 71.88 86 ASN A C 1
ATOM 665 O O . ASN A 1 86 ? -20.570 -2.135 7.368 1.00 71.88 86 ASN A O 1
ATOM 669 N N . LYS A 1 87 ? -22.658 -1.517 6.872 1.00 77.62 87 LYS A N 1
ATOM 670 C CA . LYS A 1 87 ? -22.488 -1.680 5.414 1.00 77.62 87 LYS A CA 1
ATOM 671 C C . LYS A 1 87 ? -21.444 -0.727 4.825 1.00 77.62 87 LYS A C 1
ATOM 673 O O . LYS A 1 87 ? -20.656 -1.143 3.978 1.00 77.62 87 LYS A O 1
ATOM 678 N N . CYS A 1 88 ? -21.426 0.529 5.273 1.00 75.00 88 CYS A N 1
ATOM 679 C CA . CYS A 1 88 ? -20.462 1.523 4.791 1.00 75.00 88 CYS A CA 1
ATOM 680 C C . CYS A 1 88 ? -19.032 1.144 5.206 1.00 75.00 88 CYS A C 1
ATOM 682 O O . CYS A 1 88 ? -18.129 1.116 4.370 1.00 75.00 88 CYS A O 1
ATOM 684 N N . PHE A 1 89 ? -18.855 0.743 6.469 1.00 79.62 89 PHE A N 1
ATOM 685 C CA . PHE A 1 89 ? -17.564 0.300 6.990 1.00 79.62 89 PHE A CA 1
ATOM 686 C C . PHE A 1 89 ? -17.020 -0.926 6.239 1.00 79.62 89 PHE A C 1
ATOM 688 O O . PHE A 1 89 ? -15.880 -0.906 5.779 1.00 79.62 89 PHE A O 1
ATOM 695 N N . TYR A 1 90 ? -17.847 -1.959 6.029 1.00 83.06 90 TYR A N 1
ATOM 696 C CA . TYR A 1 90 ? -17.435 -3.142 5.262 1.00 83.06 90 TYR A CA 1
ATOM 697 C C . TYR A 1 90 ? -17.075 -2.813 3.810 1.00 83.06 90 TYR A C 1
ATOM 699 O O . TYR A 1 90 ? -16.137 -3.396 3.273 1.00 83.06 90 TYR A O 1
ATOM 707 N N . THR A 1 91 ? -17.787 -1.876 3.179 1.00 83.25 91 THR A N 1
ATOM 708 C CA . THR A 1 91 ? -17.508 -1.476 1.791 1.00 83.25 91 THR A CA 1
ATOM 709 C C . THR A 1 91 ? -16.153 -0.776 1.680 1.00 83.25 91 THR A C 1
ATOM 711 O O . THR A 1 91 ? -15.362 -1.126 0.808 1.00 83.25 91 THR A O 1
ATOM 714 N N . LEU A 1 92 ? -15.852 0.160 2.587 1.00 83.50 92 LEU A N 1
ATOM 715 C CA . LEU A 1 92 ? -14.560 0.858 2.611 1.00 83.50 92 LEU A CA 1
ATOM 716 C C . LEU A 1 92 ? -13.391 -0.108 2.838 1.00 83.50 92 LEU A C 1
ATOM 718 O O . LEU A 1 92 ? -12.381 -0.020 2.139 1.00 83.50 92 LEU A O 1
ATOM 722 N N . LEU A 1 93 ? -13.563 -1.055 3.764 1.00 84.62 93 LEU A N 1
ATOM 723 C CA . LEU A 1 93 ? -12.572 -2.086 4.071 1.00 84.62 93 LEU A CA 1
ATOM 724 C C . LEU A 1 93 ? -12.343 -3.036 2.886 1.00 84.62 93 LEU A C 1
ATOM 726 O O . LEU A 1 93 ? -11.208 -3.390 2.581 1.00 84.62 93 LEU A O 1
ATOM 730 N N . LEU A 1 94 ? -13.405 -3.429 2.178 1.00 88.94 94 LEU A N 1
ATOM 731 C CA . LEU A 1 94 ? -13.291 -4.298 1.006 1.00 88.94 94 LEU A CA 1
ATOM 732 C C . LEU A 1 94 ? -12.553 -3.605 -0.147 1.00 88.94 94 LEU A C 1
ATOM 734 O O . LEU A 1 94 ? -11.714 -4.230 -0.796 1.00 88.94 94 LEU A O 1
ATOM 738 N N . ILE A 1 95 ? -12.820 -2.316 -0.368 1.00 88.06 95 ILE A N 1
ATOM 739 C CA . ILE A 1 95 ? -12.107 -1.502 -1.361 1.00 88.06 95 ILE A CA 1
ATOM 740 C C . ILE A 1 95 ? -10.619 -1.394 -0.999 1.00 88.06 95 ILE A C 1
ATOM 742 O O . ILE A 1 95 ? -9.764 -1.595 -1.860 1.00 88.06 95 ILE A O 1
ATOM 746 N N . GLU A 1 96 ? -10.294 -1.138 0.270 1.00 85.62 96 GLU A N 1
ATOM 747 C CA . GLU A 1 96 ? -8.907 -1.066 0.742 1.00 85.62 96 GLU A CA 1
ATOM 748 C C . GLU A 1 96 ? -8.157 -2.392 0.528 1.00 85.62 96 GLU A C 1
ATOM 750 O O . GLU A 1 96 ? -7.035 -2.404 0.014 1.00 85.62 96 GLU A O 1
ATOM 755 N N . ILE A 1 97 ? -8.782 -3.525 0.856 1.00 89.12 97 ILE A N 1
ATOM 756 C CA . ILE A 1 97 ? -8.204 -4.854 0.612 1.00 89.12 97 ILE A CA 1
ATOM 757 C C . ILE A 1 97 ? -7.990 -5.084 -0.888 1.00 89.12 97 ILE A C 1
ATOM 759 O O . ILE A 1 97 ? -6.923 -5.551 -1.290 1.00 89.12 97 ILE A O 1
ATOM 763 N N . ALA A 1 98 ? -8.968 -4.732 -1.727 1.00 91.81 98 ALA A N 1
ATOM 764 C CA . ALA A 1 98 ? -8.864 -4.891 -3.175 1.00 91.81 98 ALA A CA 1
ATOM 765 C C . ALA A 1 98 ? -7.702 -4.073 -3.765 1.00 91.81 98 ALA A C 1
ATOM 767 O O . ALA A 1 98 ? -6.945 -4.590 -4.593 1.00 91.81 98 ALA A O 1
ATOM 768 N N . PHE A 1 99 ? -7.506 -2.832 -3.308 1.00 89.00 99 PHE A N 1
ATOM 769 C CA . PHE A 1 99 ? -6.367 -2.005 -3.712 1.00 89.00 99 PHE A CA 1
ATOM 770 C C . PHE A 1 99 ? -5.028 -2.612 -3.284 1.00 89.00 99 PHE A C 1
ATOM 772 O O . PHE A 1 99 ? -4.121 -2.720 -4.110 1.00 89.00 99 PHE A O 1
ATOM 779 N N . ASN A 1 100 ? -4.912 -3.068 -2.034 1.00 88.31 100 ASN A N 1
ATOM 780 C CA . ASN A 1 100 ? -3.683 -3.692 -1.538 1.00 88.31 100 ASN A CA 1
ATOM 781 C C . ASN A 1 100 ? -3.331 -4.972 -2.308 1.00 88.31 100 ASN A C 1
ATOM 783 O O . ASN A 1 100 ? -2.176 -5.160 -2.689 1.00 88.31 100 ASN A O 1
ATOM 787 N N . LEU A 1 101 ? -4.320 -5.822 -2.602 1.00 92.50 101 LEU A N 1
ATOM 788 C CA . LEU A 1 101 ? -4.117 -7.021 -3.422 1.00 92.50 101 LEU A CA 1
ATOM 789 C C . LEU A 1 101 ? -3.698 -6.669 -4.851 1.00 92.50 101 LEU A C 1
ATOM 791 O O . LEU A 1 101 ? -2.792 -7.295 -5.398 1.00 92.50 101 LEU A O 1
ATOM 795 N N . THR A 1 102 ? -4.316 -5.643 -5.437 1.00 93.12 102 THR A N 1
ATOM 796 C CA . THR A 1 102 ? -3.964 -5.167 -6.780 1.00 93.12 102 THR A CA 1
ATOM 797 C C . THR A 1 102 ? -2.515 -4.682 -6.822 1.00 93.12 102 THR A C 1
ATOM 799 O O . THR A 1 102 ? -1.763 -5.105 -7.697 1.00 93.12 102 THR A O 1
ATOM 802 N N . ILE A 1 103 ? -2.091 -3.862 -5.852 1.00 89.38 103 ILE A N 1
ATOM 803 C CA . ILE A 1 103 ? -0.701 -3.394 -5.736 1.00 89.38 103 ILE A CA 1
ATOM 804 C C . ILE A 1 103 ? 0.253 -4.574 -5.544 1.00 89.38 103 ILE A C 1
ATOM 806 O O . ILE A 1 103 ? 1.285 -4.636 -6.206 1.00 89.38 103 ILE A O 1
ATOM 810 N N . PHE A 1 104 ? -0.091 -5.525 -4.678 1.00 92.50 104 PHE A N 1
ATOM 811 C CA . PHE A 1 104 ? 0.743 -6.693 -4.409 1.00 92.50 104 PHE A CA 1
ATOM 812 C C . PHE A 1 104 ? 0.980 -7.538 -5.669 1.00 92.50 104 PHE A C 1
ATOM 814 O O . PHE A 1 104 ? 2.125 -7.837 -6.012 1.00 92.50 104 PHE A O 1
ATOM 821 N N . VAL A 1 105 ? -0.086 -7.867 -6.405 1.00 94.81 105 VAL A N 1
ATOM 822 C CA . VAL A 1 105 ? 0.021 -8.590 -7.683 1.00 94.81 105 VAL A CA 1
ATOM 823 C C . VAL A 1 105 ? 0.837 -7.779 -8.688 1.00 94.81 105 VAL A C 1
ATOM 825 O O . VAL A 1 105 ? 1.702 -8.330 -9.370 1.00 94.81 105 VAL A O 1
ATOM 828 N N . TRP A 1 106 ? 0.614 -6.467 -8.748 1.00 92.38 106 TRP A N 1
ATOM 829 C CA . TRP A 1 106 ? 1.336 -5.583 -9.654 1.00 92.38 106 TRP A CA 1
ATOM 830 C C . TRP A 1 106 ? 2.841 -5.540 -9.359 1.00 92.38 106 TRP A C 1
ATOM 832 O O . TRP A 1 106 ? 3.643 -5.630 -10.286 1.00 92.38 106 TRP A O 1
ATOM 842 N N . LEU A 1 107 ? 3.244 -5.505 -8.084 1.00 90.94 107 LEU A N 1
ATOM 843 C CA . LEU A 1 107 ? 4.653 -5.578 -7.682 1.00 90.94 107 LEU A CA 1
ATOM 844 C C . LEU A 1 107 ? 5.308 -6.895 -8.104 1.00 90.94 107 LEU A C 1
ATOM 846 O O . LEU A 1 107 ? 6.462 -6.890 -8.541 1.00 90.94 107 LEU A O 1
ATOM 850 N N . ILE A 1 108 ? 4.591 -8.018 -8.020 1.00 94.44 108 ILE A N 1
ATOM 851 C CA . ILE A 1 108 ? 5.103 -9.313 -8.489 1.00 94.44 108 ILE A CA 1
ATOM 852 C C . ILE A 1 108 ? 5.326 -9.269 -10.001 1.00 94.44 108 ILE A C 1
ATOM 854 O O . ILE A 1 108 ? 6.417 -9.599 -10.469 1.00 94.44 108 ILE A O 1
ATOM 858 N N . VAL A 1 109 ? 4.325 -8.817 -10.761 1.00 93.38 109 VAL A N 1
ATOM 859 C CA . VAL A 1 109 ? 4.410 -8.703 -12.226 1.00 93.38 109 VAL A CA 1
ATOM 860 C C . VAL A 1 109 ? 5.559 -7.782 -12.639 1.00 93.38 109 VAL A C 1
ATOM 862 O O . VAL A 1 109 ? 6.371 -8.152 -13.487 1.00 93.38 109 VAL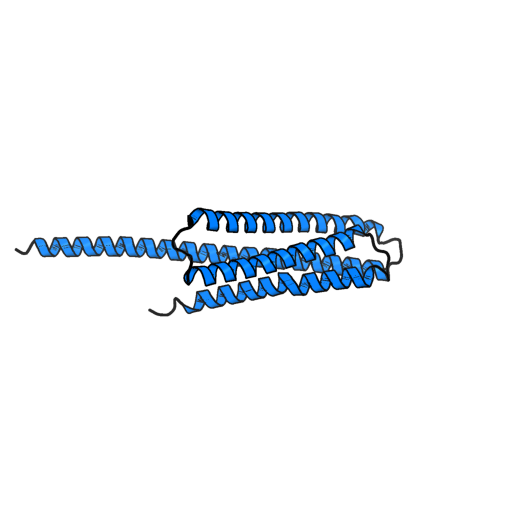 A O 1
ATOM 865 N N . GLY A 1 110 ? 5.6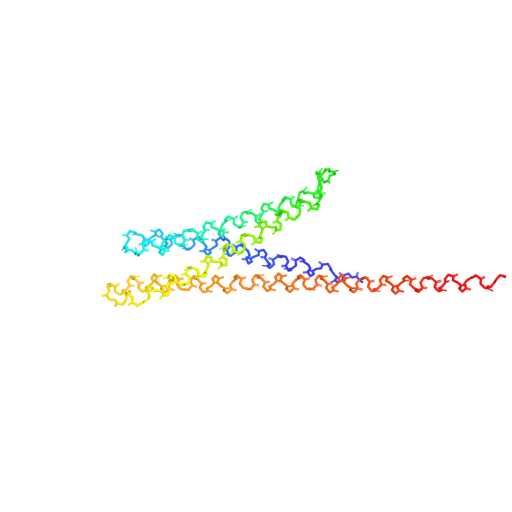87 -6.626 -11.988 1.00 89.25 110 GLY A N 1
ATOM 866 C CA . GLY A 1 110 ? 6.793 -5.695 -12.192 1.00 89.25 110 GLY A CA 1
ATOM 867 C C . GLY A 1 110 ? 8.156 -6.314 -11.923 1.00 89.25 110 GLY A C 1
ATOM 868 O O . GLY A 1 110 ? 9.085 -6.137 -12.709 1.00 89.25 110 GLY A O 1
ATOM 869 N N . SER A 1 111 ? 8.259 -7.089 -10.843 1.00 91.56 111 SER A N 1
ATOM 870 C CA . SER A 1 111 ? 9.493 -7.792 -10.483 1.00 91.56 111 SER A CA 1
ATOM 871 C C . SER A 1 111 ? 9.873 -8.773 -11.587 1.00 91.56 111 SER A C 1
ATOM 873 O O . SER A 1 111 ? 10.984 -8.708 -12.108 1.00 91.56 111 SER A O 1
ATOM 875 N N . VAL A 1 112 ? 8.934 -9.623 -12.015 1.00 91.94 112 VAL A N 1
ATOM 876 C CA . VAL A 1 112 ? 9.152 -10.581 -13.111 1.00 91.94 112 VAL A CA 1
ATOM 877 C C . VAL A 1 112 ? 9.573 -9.864 -14.397 1.00 91.94 112 VAL A C 1
ATOM 879 O O . VAL A 1 112 ? 10.522 -10.298 -15.051 1.00 91.94 112 VAL A O 1
ATOM 882 N N . TRP A 1 113 ? 8.933 -8.746 -14.749 1.00 88.25 113 TRP A N 1
ATOM 883 C CA . TRP A 1 113 ? 9.294 -7.979 -15.943 1.00 88.25 113 TRP A CA 1
ATOM 884 C C . TRP A 1 113 ? 10.702 -7.402 -15.886 1.00 88.25 113 TRP A C 1
ATOM 886 O O . TRP A 1 113 ? 11.451 -7.587 -16.848 1.00 88.25 113 TRP A O 1
ATOM 896 N N . ILE A 1 114 ? 11.078 -6.771 -14.773 1.00 86.31 114 ILE A N 1
ATOM 897 C CA . ILE A 1 114 ? 12.425 -6.224 -14.593 1.00 86.31 114 ILE A CA 1
ATOM 898 C C . ILE A 1 114 ? 13.447 -7.364 -14.692 1.00 86.31 114 ILE A C 1
ATOM 900 O O . ILE A 1 114 ? 14.335 -7.313 -15.542 1.00 86.31 114 ILE A O 1
ATOM 904 N N . TYR A 1 115 ? 13.280 -8.446 -13.928 1.00 84.81 115 TYR A N 1
ATOM 905 C CA . TYR A 1 115 ? 14.244 -9.552 -13.928 1.00 84.81 115 TYR A CA 1
ATOM 906 C C . TYR A 1 115 ? 14.340 -10.290 -15.269 1.00 84.81 115 TYR A C 1
ATOM 908 O O . TYR A 1 115 ? 15.435 -10.699 -15.655 1.00 84.81 115 TYR A O 1
ATOM 916 N N . SER A 1 116 ? 13.234 -10.431 -16.005 1.00 85.81 116 SER A N 1
ATOM 917 C CA . SER A 1 116 ? 13.230 -11.133 -17.298 1.00 85.81 116 SER A CA 1
ATOM 918 C C . SER A 1 116 ? 14.107 -10.462 -18.362 1.00 85.81 116 SER A C 1
ATOM 920 O O . SER A 1 116 ? 14.680 -11.155 -19.201 1.00 85.81 116 SER A O 1
ATOM 922 N N . HIS A 1 117 ? 14.281 -9.137 -18.306 1.00 76.31 117 HIS A N 1
ATOM 923 C CA . HIS A 1 117 ? 15.025 -8.395 -19.329 1.00 76.31 117 HIS A CA 1
ATOM 924 C C . HIS A 1 117 ? 16.511 -8.214 -19.013 1.00 76.31 117 HIS A C 1
ATOM 926 O O . HIS A 1 117 ? 17.285 -7.901 -19.916 1.00 76.31 117 HIS A O 1
ATOM 932 N N . HIS A 1 118 ? 16.959 -8.499 -17.785 1.00 70.56 118 HIS A N 1
ATOM 933 C CA . HIS A 1 118 ? 18.367 -8.355 -17.387 1.00 70.56 118 HIS A CA 1
ATOM 934 C C . HIS A 1 118 ? 19.350 -9.100 -18.314 1.00 70.56 118 HIS A C 1
ATOM 936 O O . HIS A 1 118 ? 20.461 -8.631 -18.557 1.00 70.56 118 HIS A O 1
ATOM 942 N N . ALA A 1 119 ? 18.943 -10.247 -18.870 1.00 65.75 119 ALA A N 1
ATOM 943 C CA . ALA A 1 119 ? 19.786 -11.052 -19.755 1.00 65.75 119 ALA A CA 1
ATOM 944 C C . ALA A 1 119 ? 19.982 -10.440 -21.158 1.00 65.75 119 ALA A C 1
ATOM 946 O O . ALA A 1 119 ? 21.024 -10.653 -21.778 1.00 65.75 119 ALA A O 1
ATOM 947 N N . ILE A 1 120 ? 19.003 -9.678 -21.653 1.00 65.31 120 ILE A N 1
ATOM 948 C CA . ILE A 1 120 ? 18.980 -9.128 -23.021 1.00 65.31 120 ILE A CA 1
ATOM 949 C C . ILE A 1 120 ? 19.738 -7.790 -23.074 1.00 65.31 120 ILE A C 1
ATOM 951 O O . ILE A 1 120 ? 20.461 -7.508 -24.027 1.00 65.31 120 ILE A O 1
ATOM 955 N N . LEU A 1 121 ? 19.664 -7.010 -21.992 1.00 62.69 121 LEU A N 1
ATOM 956 C CA . LEU A 1 121 ? 20.204 -5.647 -21.879 1.00 62.69 121 LEU A CA 1
ATOM 957 C C . LEU A 1 121 ? 21.747 -5.576 -21.890 1.00 62.69 121 LEU A C 1
ATOM 959 O O . LEU A 1 121 ? 22.317 -4.496 -22.008 1.00 62.69 121 LEU A O 1
ATOM 963 N N . ARG A 1 122 ? 22.449 -6.714 -21.794 1.00 62.09 122 ARG A N 1
ATOM 964 C CA . ARG A 1 122 ? 23.923 -6.769 -21.802 1.00 62.09 122 ARG A CA 1
ATOM 965 C C . ARG A 1 122 ? 24.538 -6.541 -23.194 1.00 62.09 122 ARG A C 1
ATOM 967 O O . ARG A 1 122 ? 25.751 -6.361 -23.277 1.00 62.09 122 ARG A O 1
ATOM 974 N N . ARG A 1 123 ? 23.746 -6.593 -24.275 1.00 61.62 123 ARG A N 1
ATOM 975 C CA . ARG A 1 123 ? 24.257 -6.651 -25.659 1.00 61.62 123 ARG A CA 1
ATOM 976 C C . ARG A 1 123 ? 24.199 -5.314 -26.422 1.00 61.62 123 ARG A C 1
ATOM 978 O O . ARG A 1 123 ? 25.102 -5.070 -27.213 1.00 61.62 123 ARG A O 1
ATOM 985 N N . ASP A 1 124 ? 23.243 -4.433 -26.121 1.00 59.72 124 ASP A N 1
ATOM 986 C CA . ASP A 1 124 ? 23.041 -3.150 -26.816 1.00 59.72 124 ASP A CA 1
ATOM 987 C C . ASP A 1 124 ? 23.261 -1.955 -25.864 1.00 59.72 124 ASP A C 1
ATOM 989 O O . ASP A 1 124 ? 22.816 -1.979 -24.724 1.00 59.72 124 ASP A O 1
ATOM 993 N N . ASN A 1 125 ? 23.997 -0.922 -26.300 1.00 62.78 125 ASN A N 1
ATOM 994 C CA . ASN A 1 125 ? 24.269 0.350 -25.594 1.00 62.78 125 ASN A CA 1
ATOM 995 C C . ASN A 1 125 ? 24.322 0.298 -24.039 1.00 62.78 125 ASN A C 1
ATOM 997 O O . ASN A 1 125 ? 23.399 0.747 -23.347 1.00 62.78 125 ASN A O 1
ATOM 1001 N N . PRO A 1 126 ? 25.446 -0.152 -23.445 1.00 68.00 126 PRO A N 1
ATOM 1002 C CA . PRO A 1 126 ? 25.480 -0.585 -22.049 1.00 68.00 126 PRO A CA 1
ATOM 1003 C C . PRO A 1 126 ? 25.216 0.525 -21.025 1.00 68.00 126 PRO A C 1
ATOM 1005 O O . PRO A 1 126 ? 24.703 0.238 -19.952 1.00 68.00 126 PRO A O 1
ATOM 1008 N N . ARG A 1 127 ? 25.552 1.796 -21.290 1.00 73.56 127 ARG A N 1
ATOM 1009 C CA . ARG A 1 127 ? 25.508 2.830 -20.233 1.00 73.56 127 ARG A CA 1
ATOM 1010 C C . ARG A 1 127 ? 24.105 3.341 -19.921 1.00 73.56 127 ARG A C 1
ATOM 1012 O O . ARG A 1 127 ? 23.748 3.418 -18.752 1.00 73.56 127 ARG A O 1
ATOM 1019 N N . CYS A 1 128 ? 23.320 3.692 -20.938 1.00 74.00 128 CYS A N 1
ATOM 1020 C CA . CYS A 1 128 ? 21.979 4.236 -20.715 1.00 74.00 128 CYS A CA 1
ATOM 1021 C C . CYS A 1 128 ? 21.054 3.183 -20.088 1.00 74.00 128 CYS A C 1
ATOM 1023 O O . CYS A 1 128 ? 20.385 3.419 -19.081 1.00 74.00 128 CYS A O 1
ATOM 1025 N N . ILE A 1 129 ? 21.080 1.990 -20.674 1.00 77.19 129 ILE A N 1
ATOM 1026 C CA . ILE A 1 129 ? 20.192 0.896 -20.318 1.00 77.19 129 ILE A CA 1
ATOM 1027 C C . ILE A 1 129 ? 20.484 0.380 -18.902 1.00 77.19 129 ILE A C 1
ATOM 1029 O O . ILE A 1 129 ? 19.558 0.140 -18.126 1.00 77.19 129 ILE A O 1
ATOM 1033 N N . THR A 1 130 ? 21.764 0.281 -18.529 1.00 82.25 130 THR A N 1
ATOM 1034 C CA . THR A 1 130 ? 22.167 -0.183 -17.193 1.00 82.25 130 THR A CA 1
ATOM 1035 C C . THR A 1 130 ? 21.694 0.762 -16.093 1.00 82.25 130 THR A C 1
ATOM 1037 O O . THR A 1 130 ? 21.166 0.295 -15.085 1.00 82.25 130 THR A O 1
ATOM 1040 N N . THR A 1 131 ? 21.829 2.081 -16.275 1.00 82.44 131 THR A N 1
ATOM 1041 C CA . THR A 1 131 ? 21.395 3.063 -15.265 1.00 82.44 131 THR A CA 1
ATOM 1042 C C . THR A 1 131 ? 19.892 2.990 -15.032 1.00 82.44 131 THR A C 1
ATOM 1044 O O . THR A 1 131 ? 19.447 2.938 -13.887 1.00 82.44 131 THR A O 1
ATOM 1047 N N . PHE A 1 132 ? 19.102 2.931 -16.104 1.00 80.38 132 PHE A N 1
ATOM 1048 C CA . PHE A 1 132 ? 17.648 2.864 -15.989 1.00 80.38 132 PHE A CA 1
ATOM 1049 C C . PHE A 1 132 ? 17.171 1.541 -15.372 1.00 80.38 132 PHE A C 1
ATOM 1051 O O . PHE A 1 132 ? 16.261 1.530 -14.538 1.00 80.38 132 PHE A O 1
ATOM 1058 N N . TYR A 1 133 ? 17.808 0.427 -15.742 1.00 83.50 133 TYR A N 1
ATOM 1059 C CA . TYR A 1 133 ? 17.538 -0.875 -15.142 1.00 83.50 133 TYR A CA 1
ATOM 1060 C C . TYR A 1 133 ? 17.836 -0.871 -13.638 1.00 83.50 133 TYR A C 1
ATOM 1062 O O . TYR A 1 133 ? 16.969 -1.236 -12.844 1.00 83.50 133 TYR A O 1
ATOM 1070 N N . LEU A 1 134 ? 19.030 -0.414 -13.237 1.00 85.38 134 LEU A N 1
ATOM 1071 C CA . LEU A 1 134 ? 19.427 -0.317 -11.828 1.00 85.38 134 LEU A CA 1
ATOM 1072 C C . LEU A 1 134 ? 18.460 0.562 -11.042 1.00 85.38 134 LEU A C 1
ATOM 1074 O O . LEU A 1 134 ? 18.078 0.222 -9.928 1.00 85.38 134 LEU A O 1
ATOM 1078 N N . LEU A 1 135 ? 18.020 1.665 -11.637 1.00 85.38 135 LEU A N 1
ATOM 1079 C CA . LEU A 1 135 ? 17.063 2.566 -11.019 1.00 85.38 135 LEU A CA 1
ATOM 1080 C C . LEU A 1 135 ? 15.688 1.916 -10.844 1.00 85.38 135 LEU A C 1
ATOM 1082 O O . LEU A 1 135 ? 15.123 1.978 -9.757 1.00 85.38 135 LEU A O 1
ATOM 1086 N N . SER A 1 136 ? 15.178 1.233 -11.870 1.00 86.56 136 SER A N 1
ATOM 1087 C CA . SER A 1 136 ? 13.916 0.482 -11.791 1.00 86.56 136 SER A CA 1
ATOM 1088 C C . SER A 1 136 ? 13.989 -0.626 -10.736 1.00 86.56 136 SER A C 1
ATOM 1090 O O . SER A 1 136 ? 13.053 -0.816 -9.960 1.00 86.56 136 SER A O 1
ATOM 1092 N N . PHE A 1 137 ? 15.131 -1.312 -10.662 1.00 88.69 137 PHE A N 1
ATOM 1093 C CA . PHE A 1 137 ? 15.425 -2.327 -9.656 1.00 88.69 137 PHE A CA 1
ATOM 1094 C C . PHE A 1 137 ? 15.475 -1.747 -8.231 1.00 88.69 137 PHE A C 1
ATOM 1096 O O . PHE A 1 137 ? 14.906 -2.319 -7.299 1.00 88.69 137 PHE A O 1
ATOM 1103 N N . ILE A 1 138 ? 16.111 -0.588 -8.043 1.00 90.88 138 ILE A N 1
ATOM 1104 C CA . ILE A 1 138 ? 16.146 0.101 -6.747 1.00 90.88 138 ILE A CA 1
ATOM 1105 C C . ILE A 1 138 ? 14.734 0.535 -6.349 1.00 90.88 138 ILE A C 1
ATOM 1107 O O . ILE A 1 138 ? 14.317 0.267 -5.225 1.00 90.88 138 ILE A O 1
ATOM 1111 N N . LEU A 1 139 ? 13.978 1.143 -7.267 1.00 87.88 139 LEU A N 1
ATOM 1112 C CA . LEU A 1 139 ? 12.615 1.605 -7.002 1.00 87.88 139 LEU A CA 1
ATOM 1113 C C . LEU A 1 139 ? 11.702 0.452 -6.581 1.00 87.88 139 LEU A C 1
ATOM 1115 O O . LEU A 1 139 ? 11.014 0.572 -5.569 1.00 87.88 139 LEU A O 1
ATOM 1119 N N . ILE A 1 140 ? 11.726 -0.679 -7.294 1.00 89.75 140 ILE A N 1
ATOM 1120 C CA . ILE A 1 140 ? 10.883 -1.823 -6.927 1.00 89.75 140 ILE A CA 1
ATOM 1121 C C . ILE A 1 140 ? 11.301 -2.437 -5.588 1.00 89.75 140 ILE A C 1
ATOM 1123 O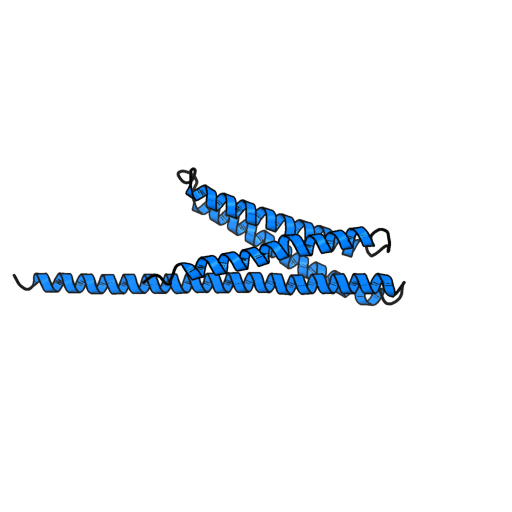 O . ILE A 1 140 ? 10.444 -2.802 -4.787 1.00 89.75 140 ILE A O 1
ATOM 1127 N N . THR A 1 141 ? 12.604 -2.489 -5.301 1.00 91.50 141 THR A N 1
ATOM 1128 C CA . THR A 1 141 ? 13.125 -3.001 -4.025 1.00 91.50 141 THR A CA 1
ATOM 1129 C C . THR A 1 141 ? 12.704 -2.109 -2.859 1.00 91.50 141 THR A C 1
ATOM 1131 O O . THR A 1 141 ? 12.200 -2.601 -1.849 1.00 91.50 141 THR A O 1
ATOM 1134 N N . VAL A 1 142 ? 12.850 -0.789 -3.004 1.00 90.62 142 VAL A N 1
ATOM 1135 C CA . VAL A 1 142 ? 12.399 0.189 -2.006 1.00 90.62 142 VAL A CA 1
ATOM 1136 C C . VAL A 1 142 ? 10.889 0.077 -1.797 1.00 90.62 142 VAL A C 1
ATOM 1138 O O . VAL A 1 142 ? 10.436 0.042 -0.654 1.00 90.62 142 VAL A O 1
ATOM 1141 N N . GLN A 1 143 ? 10.115 -0.069 -2.875 1.00 89.12 143 GLN A N 1
ATOM 1142 C CA . GLN A 1 143 ? 8.665 -0.231 -2.797 1.00 89.12 143 GLN A CA 1
ATOM 1143 C C . GLN A 1 143 ? 8.269 -1.495 -2.018 1.00 89.12 143 GLN A C 1
ATOM 1145 O O . GLN A 1 143 ? 7.383 -1.430 -1.168 1.00 89.12 143 GLN A O 1
ATOM 1150 N N . TRP A 1 144 ? 8.950 -2.625 -2.238 1.00 92.12 144 TRP A N 1
ATOM 1151 C CA . TRP A 1 144 ? 8.735 -3.861 -1.475 1.00 92.12 144 TRP A CA 1
ATOM 1152 C C . TRP A 1 144 ? 9.004 -3.687 0.020 1.00 92.12 144 TRP A C 1
ATOM 1154 O O . TRP A 1 144 ? 8.198 -4.120 0.850 1.00 92.12 144 TRP A O 1
ATOM 1164 N N . ILE A 1 145 ? 10.120 -3.042 0.368 1.00 93.06 145 ILE A N 1
ATOM 1165 C CA . ILE A 1 145 ? 10.495 -2.785 1.764 1.00 93.06 145 ILE A CA 1
ATOM 1166 C C . ILE A 1 145 ? 9.434 -1.914 2.432 1.00 93.06 145 ILE A C 1
ATOM 1168 O O . ILE A 1 145 ? 8.938 -2.252 3.506 1.00 93.06 145 ILE A O 1
ATOM 1172 N N . LEU A 1 146 ? 9.050 -0.816 1.787 1.00 88.88 146 LEU A N 1
ATOM 1173 C CA . LEU A 1 146 ? 8.103 0.133 2.355 1.00 88.88 146 LEU A CA 1
ATOM 1174 C C . LEU A 1 146 ? 6.684 -0.436 2.449 1.00 88.88 146 LEU A C 1
ATOM 1176 O O . LEU A 1 146 ? 6.021 -0.233 3.467 1.00 88.88 146 LEU A O 1
ATOM 1180 N N . PHE A 1 147 ? 6.237 -1.194 1.445 1.00 88.31 147 PHE A N 1
ATOM 1181 C CA . PHE A 1 147 ? 4.949 -1.888 1.479 1.00 88.31 147 PHE A CA 1
ATOM 1182 C C . PHE A 1 147 ? 4.889 -2.893 2.638 1.00 88.31 147 PHE A C 1
ATOM 1184 O O . PHE A 1 147 ? 3.908 -2.919 3.387 1.00 88.31 147 PHE A O 1
ATOM 1191 N N . SER A 1 148 ? 5.963 -3.664 2.832 1.00 91.44 148 SER A N 1
ATOM 1192 C CA . SER A 1 148 ? 6.076 -4.639 3.922 1.00 91.44 148 SER A CA 1
ATOM 1193 C C . SER A 1 148 ? 6.111 -3.958 5.290 1.00 91.44 148 SER A C 1
ATOM 1195 O O . SER A 1 148 ? 5.384 -4.361 6.197 1.00 91.44 148 SER A O 1
ATOM 1197 N N . MET A 1 149 ? 6.901 -2.890 5.437 1.00 90.50 149 MET A N 1
ATOM 1198 C CA . MET A 1 149 ? 6.975 -2.111 6.677 1.00 90.50 149 MET A CA 1
ATOM 1199 C C . MET A 1 149 ? 5.619 -1.512 7.051 1.00 90.50 149 MET A C 1
ATOM 1201 O O . MET A 1 149 ? 5.201 -1.636 8.201 1.00 90.50 149 MET A O 1
ATOM 1205 N N . GLN A 1 150 ? 4.898 -0.929 6.088 1.00 87.19 150 GLN A N 1
ATOM 1206 C CA . GLN A 1 150 ? 3.565 -0.372 6.324 1.00 87.19 150 GLN A CA 1
ATOM 1207 C C . GLN A 1 150 ? 2.601 -1.442 6.856 1.00 87.19 150 GLN A C 1
ATOM 1209 O O . GLN A 1 150 ? 1.917 -1.215 7.853 1.00 87.19 150 GLN A O 1
ATOM 1214 N N . HIS A 1 151 ? 2.580 -2.627 6.240 1.00 88.25 151 HIS A N 1
ATOM 1215 C CA . HIS A 1 151 ? 1.712 -3.725 6.673 1.00 88.25 151 HIS A CA 1
ATOM 1216 C C . HIS A 1 151 ? 2.101 -4.273 8.049 1.00 88.25 151 HIS A C 1
ATOM 1218 O O . HIS A 1 151 ? 1.219 -4.541 8.864 1.00 88.25 151 HIS A O 1
ATOM 1224 N N . LEU A 1 152 ? 3.399 -4.395 8.340 1.00 91.44 152 LEU A N 1
ATOM 1225 C CA . LEU A 1 152 ? 3.881 -4.825 9.654 1.00 91.44 152 LEU A CA 1
ATOM 1226 C C . LEU A 1 152 ? 3.495 -3.830 10.753 1.00 91.44 152 LEU A C 1
ATOM 1228 O O . LEU A 1 152 ? 3.003 -4.249 11.800 1.00 91.44 152 LEU A O 1
ATOM 1232 N N . ILE A 1 153 ? 3.657 -2.526 10.511 1.00 88.50 153 ILE A N 1
ATOM 1233 C CA . ILE A 1 153 ? 3.262 -1.474 11.460 1.00 88.50 153 ILE A CA 1
ATOM 1234 C C . ILE A 1 153 ? 1.756 -1.542 11.725 1.00 88.50 153 ILE A C 1
ATOM 1236 O O . ILE A 1 153 ? 1.340 -1.581 12.885 1.00 88.50 153 ILE A O 1
ATOM 1240 N N . THR A 1 154 ? 0.941 -1.616 10.668 1.00 85.75 154 THR A N 1
ATOM 1241 C CA . THR A 1 154 ? -0.518 -1.744 10.795 1.00 85.75 154 THR A CA 1
ATOM 1242 C C . THR A 1 154 ? -0.895 -3.004 11.569 1.00 85.75 154 THR A C 1
ATOM 1244 O O . THR A 1 154 ? -1.702 -2.938 12.493 1.00 85.75 154 THR A O 1
ATOM 1247 N N . PHE A 1 155 ? -0.265 -4.140 11.267 1.00 90.00 155 PHE A N 1
ATOM 1248 C CA . PHE A 1 155 ? -0.527 -5.408 11.940 1.00 90.00 155 PHE A CA 1
ATOM 1249 C C . PHE A 1 155 ? -0.181 -5.363 13.434 1.00 90.00 155 PHE A C 1
ATOM 1251 O O . PHE A 1 155 ? -1.012 -5.732 14.267 1.00 90.00 155 PHE A O 1
ATOM 1258 N N . ILE A 1 156 ? 1.003 -4.856 13.797 1.00 90.50 156 ILE A N 1
ATOM 1259 C CA . ILE A 1 156 ? 1.423 -4.682 15.198 1.00 90.50 156 ILE A CA 1
ATOM 1260 C C . ILE A 1 156 ? 0.446 -3.761 15.935 1.00 90.50 156 ILE A C 1
ATOM 1262 O O . ILE A 1 156 ? 0.044 -4.054 17.065 1.00 90.50 156 ILE A O 1
ATOM 1266 N N . HIS A 1 157 ? 0.016 -2.676 15.293 1.00 86.56 157 HIS A N 1
ATOM 1267 C CA . HIS A 1 157 ? -0.952 -1.751 15.865 1.00 86.56 157 HIS A CA 1
ATOM 1268 C C . HIS A 1 157 ? -2.314 -2.423 16.108 1.00 86.56 157 HIS A C 1
ATOM 1270 O O . HIS A 1 157 ? -2.873 -2.311 17.203 1.00 86.56 157 HIS A O 1
ATOM 1276 N N . THR A 1 158 ? -2.820 -3.201 15.146 1.00 86.12 158 THR A N 1
ATOM 1277 C CA . THR A 1 158 ? -4.056 -3.982 15.304 1.00 86.12 158 THR A CA 1
ATOM 1278 C C . THR A 1 158 ? -3.948 -4.994 16.445 1.00 86.12 158 THR A C 1
ATOM 1280 O O . THR A 1 158 ? -4.881 -5.117 17.245 1.00 86.12 158 THR A O 1
ATOM 1283 N N . LEU A 1 159 ? -2.815 -5.692 16.569 1.00 90.06 159 LEU A N 1
ATOM 1284 C CA . LEU A 1 159 ? -2.575 -6.622 17.676 1.00 90.06 159 LEU A CA 1
ATOM 1285 C C . LEU A 1 159 ? -2.540 -5.905 19.028 1.00 90.06 159 LEU A C 1
ATOM 1287 O O . LEU A 1 159 ? -3.156 -6.380 19.983 1.00 90.06 159 LEU A O 1
ATOM 1291 N N . SER A 1 160 ? -1.880 -4.748 19.102 1.00 89.81 160 SER A N 1
ATOM 1292 C CA . SER A 1 160 ? -1.810 -3.927 20.315 1.00 89.81 160 SER A CA 1
ATOM 1293 C C . SER A 1 160 ? -3.201 -3.471 20.774 1.00 89.81 160 SER A C 1
ATOM 1295 O O . SER A 1 160 ? -3.563 -3.636 21.944 1.00 89.81 160 SER A O 1
ATOM 1297 N N . ILE A 1 161 ? -4.036 -2.999 19.840 1.00 85.94 161 ILE A N 1
ATOM 1298 C CA . ILE A 1 161 ? -5.429 -2.624 20.127 1.00 85.94 161 ILE A CA 1
ATOM 1299 C C . ILE A 1 161 ? -6.226 -3.832 20.618 1.00 85.94 161 ILE A C 1
ATOM 1301 O O . ILE A 1 161 ? -6.927 -3.737 21.630 1.00 85.94 161 ILE A O 1
ATOM 1305 N N . ARG A 1 162 ? -6.111 -4.976 19.933 1.00 89.88 162 ARG A N 1
ATOM 1306 C CA . ARG A 1 162 ? -6.836 -6.199 20.299 1.00 89.88 162 ARG A CA 1
ATOM 1307 C C . ARG A 1 162 ? -6.449 -6.682 21.696 1.00 89.88 162 ARG A C 1
ATOM 1309 O O . ARG A 1 162 ? -7.330 -7.011 22.489 1.00 89.88 162 ARG A O 1
ATOM 1316 N N . HIS A 1 163 ? -5.157 -6.670 22.012 1.00 91.19 163 HIS A N 1
ATOM 1317 C CA . HIS A 1 163 ? -4.642 -7.039 23.327 1.00 91.19 163 HIS A CA 1
ATOM 1318 C C . HIS A 1 163 ? -5.148 -6.085 24.423 1.00 91.19 163 HIS A C 1
ATOM 1320 O O . HIS A 1 163 ? -5.645 -6.530 25.457 1.00 91.19 163 HIS A O 1
ATOM 1326 N N . SER A 1 164 ? -5.116 -4.770 24.175 1.00 88.88 164 SER A N 1
ATOM 1327 C CA . SER A 1 164 ? -5.646 -3.770 25.114 1.00 88.88 164 SER A CA 1
ATOM 1328 C C . SER A 1 164 ? -7.161 -3.898 25.328 1.00 88.88 164 SER A C 1
ATOM 1330 O O . SER A 1 164 ? -7.645 -3.742 26.451 1.00 88.88 164 SER A O 1
ATOM 1332 N N . SER A 1 165 ? -7.925 -4.214 24.276 1.00 89.81 165 SER A N 1
ATOM 1333 C CA . SER A 1 165 ? -9.366 -4.475 2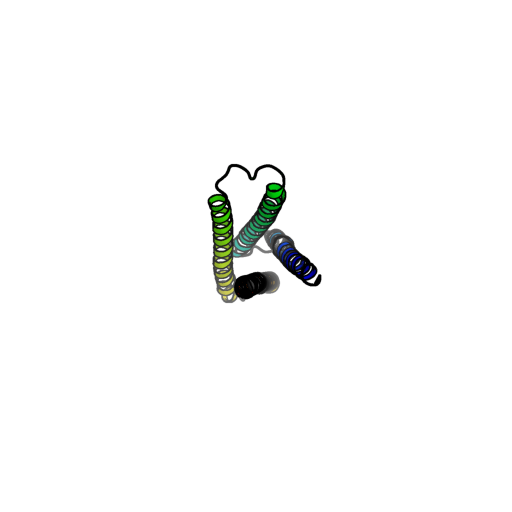4.387 1.00 89.81 165 SER A CA 1
ATOM 1334 C C . SER A 1 165 ? -9.645 -5.687 25.269 1.00 89.81 165 SER A C 1
ATOM 1336 O O . SER A 1 165 ? -10.411 -5.577 26.223 1.00 89.81 165 SER A O 1
ATOM 1338 N N . ASN A 1 166 ? -8.956 -6.802 25.012 1.00 93.19 166 ASN A N 1
ATOM 1339 C CA . ASN A 1 166 ? -9.122 -8.032 25.783 1.00 93.19 166 ASN A CA 1
ATOM 1340 C C . ASN A 1 166 ? -8.849 -7.809 27.282 1.00 93.19 166 ASN A C 1
ATOM 1342 O O . ASN A 1 166 ? -9.630 -8.241 28.127 1.00 93.19 166 ASN A O 1
ATOM 1346 N N . ASN A 1 167 ? -7.795 -7.061 27.626 1.00 92.19 167 ASN A N 1
ATOM 1347 C CA . ASN A 1 167 ? -7.475 -6.760 29.025 1.00 92.19 167 ASN A CA 1
ATOM 1348 C C . ASN A 1 167 ? -8.540 -5.885 29.704 1.00 92.19 167 ASN A C 1
ATOM 1350 O O . ASN A 1 167 ? -8.857 -6.097 30.876 1.00 92.19 167 ASN A O 1
ATOM 1354 N N . ARG A 1 168 ? -9.135 -4.924 28.982 1.00 88.75 168 ARG A N 1
ATOM 1355 C CA . ARG A 1 168 ? -10.234 -4.102 29.518 1.00 88.75 168 ARG A CA 1
ATOM 1356 C C . ARG A 1 168 ? -11.476 -4.936 29.821 1.00 88.75 168 ARG A C 1
ATOM 1358 O O . ARG A 1 168 ? -12.114 -4.708 30.849 1.00 88.75 168 ARG A O 1
ATOM 1365 N N . ASP A 1 169 ? -11.789 -5.913 28.979 1.00 91.38 169 ASP A N 1
ATOM 1366 C CA . ASP A 1 169 ? -12.940 -6.793 29.193 1.00 91.38 169 ASP A CA 1
ATOM 1367 C C . ASP A 1 169 ? -12.735 -7.718 30.402 1.00 91.38 169 ASP A C 1
ATOM 1369 O O . ASP A 1 169 ? -13.672 -7.945 31.172 1.00 91.38 169 ASP A O 1
ATOM 1373 N N . GLN A 1 170 ? -11.503 -8.182 30.635 1.00 92.56 170 GLN A N 1
ATOM 1374 C CA . GLN A 1 170 ? -11.153 -8.949 31.837 1.00 92.56 170 GLN A CA 1
ATOM 1375 C C . GLN A 1 170 ? -11.294 -8.108 33.115 1.00 92.56 170 GLN A C 1
ATOM 1377 O O . GLN A 1 170 ? -11.937 -8.544 34.070 1.00 92.56 170 GLN A O 1
ATOM 1382 N N . HIS A 1 171 ? -10.783 -6.872 33.125 1.00 91.38 171 HIS A N 1
ATOM 1383 C CA . HIS A 1 171 ? -10.930 -5.977 34.279 1.00 91.38 171 HIS A CA 1
ATOM 1384 C C . HIS A 1 171 ? -12.395 -5.655 34.601 1.00 91.38 171 HIS A C 1
ATOM 1386 O O . HIS A 1 171 ? -12.764 -5.632 35.775 1.00 91.38 171 HIS A O 1
ATOM 1392 N N . LYS A 1 172 ? -13.246 -5.454 33.584 1.00 93.50 172 LYS A N 1
ATOM 1393 C CA . LYS A 1 172 ? -14.689 -5.244 33.791 1.00 93.50 172 LYS A CA 1
ATOM 1394 C C . LYS A 1 172 ? -15.362 -6.465 34.417 1.00 93.50 172 LYS A C 1
ATOM 1396 O O . LYS A 1 172 ? -16.166 -6.302 35.329 1.00 93.50 172 LYS A O 1
ATOM 1401 N N . LYS A 1 173 ? -15.010 -7.680 33.978 1.00 93.75 173 LYS A N 1
ATOM 1402 C CA . LYS A 1 173 ? -15.525 -8.918 34.585 1.00 93.75 173 LYS A CA 1
ATOM 1403 C C . LYS A 1 173 ? -15.126 -9.020 36.057 1.00 93.75 173 LYS A C 1
ATOM 1405 O O . LYS A 1 173 ? -16.001 -9.214 36.891 1.00 93.75 173 LYS A O 1
ATOM 1410 N N . ILE A 1 174 ? -13.846 -8.816 36.381 1.00 94.00 174 ILE A N 1
ATOM 1411 C CA . ILE A 1 174 ? -13.346 -8.873 37.767 1.00 94.00 174 ILE A CA 1
ATOM 1412 C C . ILE A 1 174 ? -14.025 -7.809 38.643 1.00 94.00 174 ILE A C 1
ATOM 1414 O O . ILE A 1 174 ? -14.500 -8.127 39.729 1.00 94.00 174 ILE A O 1
ATOM 1418 N N . SER A 1 175 ? -14.139 -6.568 38.158 1.00 93.12 175 SER A N 1
ATOM 1419 C CA . SER A 1 175 ? -14.812 -5.486 38.889 1.00 93.12 175 SER A CA 1
ATOM 1420 C C . SER A 1 175 ? -16.280 -5.805 39.184 1.00 93.12 175 SER A C 1
ATOM 1422 O O . SER A 1 175 ? -16.757 -5.508 40.278 1.00 93.12 175 SER A O 1
ATOM 1424 N N . ASN A 1 176 ? -16.990 -6.424 38.235 1.00 93.12 176 ASN A N 1
ATOM 1425 C CA . ASN A 1 176 ? -18.381 -6.824 38.433 1.00 93.12 176 ASN A CA 1
ATOM 1426 C C . ASN A 1 176 ? -18.502 -7.932 39.492 1.00 93.12 176 ASN A C 1
ATOM 1428 O O . ASN A 1 176 ? -19.354 -7.820 40.370 1.00 93.12 176 ASN A O 1
ATOM 1432 N N . TYR A 1 177 ? -17.624 -8.944 39.482 1.00 92.56 177 TYR A N 1
ATOM 1433 C CA . TYR A 1 177 ? -17.628 -9.995 40.512 1.00 92.56 177 TYR A CA 1
ATOM 1434 C C . TYR A 1 177 ? -17.401 -9.436 41.925 1.00 92.56 177 TYR A C 1
ATOM 1436 O O . TYR A 1 177 ? -18.139 -9.787 42.842 1.00 92.56 177 TYR A O 1
ATOM 1444 N N . VAL A 1 178 ? -16.447 -8.512 42.093 1.00 93.06 178 VAL A N 1
ATOM 1445 C CA . VAL A 1 178 ? -16.176 -7.870 43.395 1.00 93.06 178 VAL A CA 1
ATOM 1446 C C . VAL A 1 178 ? -17.370 -7.031 43.870 1.00 93.06 178 VAL A C 1
ATOM 1448 O O . VAL A 1 178 ? -17.709 -7.047 45.050 1.00 93.06 178 VAL A O 1
ATOM 1451 N N . SER A 1 179 ? -18.050 -6.321 42.961 1.00 90.12 179 SER A N 1
ATOM 1452 C CA . SER A 1 179 ? -19.225 -5.517 43.326 1.00 90.12 179 SER A CA 1
ATOM 1453 C C . SER A 1 179 ? -20.427 -6.351 43.783 1.00 90.12 179 SER A C 1
ATOM 1455 O O . SER A 1 179 ? -21.182 -5.891 44.635 1.00 90.12 179 SER A O 1
ATOM 1457 N N . VAL A 1 180 ? -20.583 -7.571 43.255 1.00 91.62 180 VAL A N 1
ATOM 1458 C CA . VAL A 1 180 ? -21.659 -8.492 43.650 1.00 91.62 180 VAL A CA 1
ATOM 1459 C C . VAL A 1 180 ? -21.403 -9.054 45.051 1.00 91.62 180 VAL A C 1
ATOM 1461 O O . VAL A 1 180 ? -22.304 -8.999 45.883 1.00 91.62 180 VAL A O 1
ATOM 1464 N N . GLN A 1 181 ? -20.173 -9.485 45.361 1.00 88.25 181 GLN A N 1
ATOM 1465 C CA . GLN A 1 181 ? -19.841 -10.003 46.699 1.00 88.25 181 GLN A CA 1
ATOM 1466 C C . GLN A 1 181 ? -20.015 -8.953 47.806 1.00 88.25 181 GLN A C 1
ATOM 1468 O O . GLN A 1 181 ? -20.615 -9.237 48.839 1.00 88.25 181 GLN A O 1
ATOM 1473 N N . ASN A 1 182 ? -19.586 -7.710 47.563 1.00 87.44 182 ASN A N 1
ATOM 1474 C CA . ASN A 1 182 ? -19.758 -6.618 48.531 1.00 87.44 182 ASN A CA 1
ATOM 1475 C C . ASN A 1 182 ? -21.233 -6.219 48.750 1.00 87.44 182 ASN A C 1
ATOM 1477 O O . ASN A 1 182 ? -21.545 -5.508 49.708 1.00 87.44 182 ASN A O 1
ATOM 1481 N N . GLY A 1 183 ? -22.133 -6.600 47.837 1.00 83.69 183 GLY A N 1
ATOM 1482 C CA . GLY A 1 183 ? -23.573 -6.390 47.974 1.00 83.69 183 GLY A CA 1
ATOM 1483 C C . GLY A 1 183 ? -24.242 -7.437 48.866 1.00 83.69 183 GLY A C 1
ATOM 1484 O O . GLY A 1 183 ? -25.125 -7.083 49.643 1.00 83.69 183 GLY A O 1
ATOM 1485 N N . GLU A 1 184 ? -23.803 -8.696 48.792 1.00 79.06 184 GLU A N 1
ATOM 1486 C CA . GLU A 1 184 ? -24.354 -9.798 49.596 1.00 79.06 184 GLU A CA 1
ATOM 1487 C C . GLU A 1 184 ? -23.970 -9.686 51.077 1.00 79.06 184 GLU A C 1
ATOM 1489 O O . GLU A 1 184 ? -24.814 -9.915 51.943 1.00 79.06 184 GLU A O 1
ATOM 1494 N N . GLU A 1 185 ? -22.745 -9.249 51.385 1.00 77.31 185 GLU A N 1
ATOM 1495 C CA . GLU A 1 185 ? -22.271 -9.117 52.772 1.00 77.31 185 GLU A CA 1
ATOM 1496 C C . GLU A 1 185 ? -23.081 -8.078 53.571 1.00 77.31 185 GLU A C 1
ATOM 1498 O O . GLU A 1 185 ? -23.379 -8.279 54.743 1.00 77.31 185 GLU A O 1
ATOM 1503 N N . LYS A 1 186 ? -23.568 -7.014 52.917 1.00 74.94 186 LYS A N 1
ATOM 1504 C CA . LYS A 1 186 ? -24.418 -5.998 53.564 1.00 74.94 186 LYS A CA 1
ATOM 1505 C C . LYS A 1 186 ? -25.843 -6.466 53.865 1.00 74.94 186 LYS A C 1
ATOM 1507 O O . LYS A 1 186 ? -26.559 -5.762 54.572 1.00 74.94 186 LYS A O 1
ATOM 1512 N N . SER A 1 187 ? -26.277 -7.601 53.318 1.00 72.81 187 SER A N 1
ATOM 1513 C CA . SER A 1 187 ? -27.636 -8.115 53.522 1.00 72.81 187 SER A CA 1
ATOM 1514 C C . SER A 1 187 ? -27.757 -9.069 54.715 1.00 72.81 187 SER A C 1
ATOM 1516 O O . SER A 1 187 ? -28.879 -9.446 55.044 1.00 72.81 187 SER A O 1
ATOM 1518 N N . PHE A 1 188 ? -26.648 -9.479 55.340 1.00 67.88 188 PHE A N 1
ATOM 1519 C CA . PHE A 1 188 ? -26.649 -10.466 56.431 1.00 67.88 188 PHE A CA 1
ATOM 1520 C C . PHE A 1 188 ? -26.616 -9.851 57.844 1.00 67.88 188 PHE A C 1
ATOM 1522 O O . PHE A 1 188 ? -26.813 -10.574 58.814 1.00 67.88 188 PHE A O 1
ATOM 1529 N N . ASP A 1 189 ? -26.424 -8.532 57.955 1.00 65.06 189 ASP A N 1
ATOM 1530 C CA . ASP A 1 189 ? -26.329 -7.795 59.229 1.00 65.06 189 ASP A CA 1
ATOM 1531 C C . ASP A 1 189 ? -27.651 -7.107 59.660 1.00 65.06 189 ASP A C 1
ATOM 1533 O O . ASP A 1 189 ? -27.623 -6.108 60.384 1.00 65.06 189 ASP A O 1
ATOM 1537 N N . VAL A 1 190 ? -28.819 -7.604 59.222 1.00 59.06 190 VAL A N 1
ATOM 1538 C CA . VAL A 1 190 ? -30.152 -7.081 59.615 1.00 59.06 190 VAL A CA 1
ATOM 1539 C C . VAL A 1 190 ? -30.962 -8.122 60.374 1.00 59.06 190 VAL A C 1
ATOM 1541 O O . VAL A 1 190 ? -31.065 -9.262 59.872 1.00 59.06 190 VAL A O 1
#

pLDDT: mean 79.74, std 13.26, range [38.94, 94.81]

Foldseek 3Di:
DPPPPPVVVVLVVVLLVLLCCQLPVLLVVLLVLLVVCVVVPVDDVVLSVLSNVLNVLSNVLSVLVVVVVVVVVCCVPPDVPDDPVVVVVVVSVVVNVVSLVVSVVSLVVSVCVLVVCPVVQVPPDNPSSVVSSVVSVVSSVVSVVSSVVSVVSVVVVVVVVVVVVVVVVVVVVVVVVVVVVVVVVVVPPD

Sequence (190 aa):
MILHGSGCHLWTSISWIFSVFNGTLIPILAMVLGVVHRDSCPLEPRITLYLYVTSSLCIGCFIYSITSACCLQRLDCVCFTRCNQNKCFYTLLLIEIAFNLTIFVWLIVGSVWIYSHHAILRRDNPRCITTFYLLSFILITVQWILFSMQHLITFIHTLSIRHSSNNRDQHKKISNYVSVQNGEEKSFDV

Organism: NCBI:txid53620

InterPro domains:
  IPR040350 Transmembrane protein 272 [PTHR33444] (15-158)